Protein AF-A0A1G1NKX6-F1 (afdb_monomer)

Secondary structure (DSSP, 8-state):
-------------------SSHHHHHHHHHHH-S---GGGTBSSTT-SSSSSTTSGGG--HHHHHHHHHHHH--STT-----TTB-HHHHHHHHHHHHHHHHHHHT-GGGHHHHS-TT--SS-SSS-HHHHHHHT--TT-TTSS-HHHHHHHHHHHTHHHHHHHHHHHHHHHHHHHHHHHHHHHHHHHHHHHH--

Mean predicted aligned error: 10.14 Å

Sequence (195 aa):
MRLFVIVISATLIQVTPVFAHPEFQRYSKGVSGRSVNCAMCHRHSDGPEGLKPGQIGSLNQDELNALGLARQALKPGAGVQSPILNEFGNSILNQLGKEKISELQQRPELLAGALSKTNDLDGDGIPDVEEFKDGTHPLNSLDGHPWKLFKNNLGKNWFDILMIILATGSGLYGLQNMLLWLSLKAGKEEGHRVR

Structure (mmCIF, N/CA/C/O backbone):
data_AF-A0A1G1NKX6-F1
#
_entry.id   AF-A0A1G1NKX6-F1
#
loop_
_atom_site.group_PDB
_atom_site.id
_atom_site.type_symbol
_atom_site.label_atom_id
_atom_site.label_alt_id
_atom_site.label_comp_id
_atom_site.label_asym_id
_atom_site.label_entity_id
_atom_site.label_seq_id
_atom_site.pdbx_PDB_ins_code
_atom_site.Cartn_x
_atom_site.Cartn_y
_atom_site.Cartn_z
_atom_site.occupancy
_atom_site.B_iso_or_equiv
_atom_site.auth_seq_id
_atom_site.auth_comp_id
_atom_site.auth_asym_id
_atom_site.auth_atom_id
_atom_site.pdbx_PDB_model_num
ATOM 1 N N . MET A 1 1 ? 3.138 -45.078 61.393 1.00 38.84 1 MET A N 1
ATOM 2 C CA . MET A 1 1 ? 3.923 -44.849 60.161 1.00 38.84 1 MET A CA 1
ATOM 3 C C . MET A 1 1 ? 2.970 -44.263 59.122 1.00 38.84 1 MET A C 1
ATOM 5 O O . MET A 1 1 ? 2.107 -44.981 58.640 1.00 38.84 1 MET A O 1
ATOM 9 N N . ARG A 1 2 ? 2.980 -42.935 58.930 1.00 38.91 2 ARG A N 1
ATOM 10 C CA . ARG A 1 2 ? 2.026 -42.207 58.070 1.00 38.91 2 ARG A CA 1
ATOM 11 C C . ARG A 1 2 ? 2.646 -42.047 56.679 1.00 38.91 2 ARG A C 1
ATOM 13 O O . ARG A 1 2 ? 3.652 -41.358 56.560 1.00 38.91 2 ARG A O 1
ATOM 20 N N . LEU A 1 3 ? 2.070 -42.688 55.663 1.00 41.62 3 LEU A N 1
ATOM 21 C CA . LEU A 1 3 ? 2.458 -42.504 54.263 1.00 41.62 3 LEU A CA 1
ATOM 22 C C . LEU A 1 3 ? 1.635 -41.338 53.691 1.00 41.62 3 LEU A C 1
ATOM 24 O O . LEU A 1 3 ? 0.428 -41.464 53.504 1.00 41.62 3 LEU A O 1
ATOM 28 N N . PHE A 1 4 ? 2.273 -40.190 53.469 1.00 42.59 4 PHE A N 1
ATOM 29 C CA . PHE A 1 4 ? 1.690 -39.062 52.740 1.00 42.59 4 PHE A CA 1
ATOM 30 C C . PHE A 1 4 ? 1.947 -39.278 51.245 1.00 42.59 4 PHE A C 1
ATOM 32 O O . PHE A 1 4 ? 3.089 -39.212 50.797 1.00 42.59 4 PHE A O 1
ATOM 39 N N . VAL A 1 5 ? 0.893 -39.552 50.476 1.00 47.47 5 VAL A N 1
ATOM 40 C CA . VAL A 1 5 ? 0.942 -39.571 49.009 1.00 47.47 5 VAL A CA 1
ATOM 41 C C . VAL A 1 5 ? 0.607 -38.163 48.527 1.00 47.47 5 VAL A C 1
ATOM 43 O O . VAL A 1 5 ? -0.528 -37.709 48.655 1.00 47.47 5 VAL A O 1
ATOM 46 N N . ILE A 1 6 ? 1.611 -37.452 48.018 1.00 47.56 6 ILE A N 1
ATOM 47 C CA . ILE A 1 6 ? 1.447 -36.139 47.389 1.00 47.56 6 ILE A CA 1
ATOM 48 C C . ILE A 1 6 ? 1.056 -36.384 45.929 1.00 47.56 6 ILE A C 1
ATOM 50 O O . ILE A 1 6 ? 1.880 -36.805 45.121 1.00 47.56 6 ILE A O 1
ATOM 54 N N . VAL A 1 7 ? -0.210 -36.138 45.595 1.00 48.94 7 VAL A N 1
ATOM 55 C CA . VAL A 1 7 ? -0.692 -36.110 44.208 1.00 48.94 7 VAL A CA 1
ATOM 56 C C . VAL A 1 7 ? -0.399 -34.720 43.648 1.00 48.94 7 VAL A C 1
ATOM 58 O O . VAL A 1 7 ? -1.078 -33.749 43.976 1.00 48.94 7 VAL A O 1
ATOM 61 N N . ILE A 1 8 ? 0.646 -34.616 42.829 1.00 51.41 8 ILE A N 1
ATOM 62 C CA . ILE A 1 8 ? 0.965 -33.402 42.072 1.00 51.41 8 ILE A CA 1
ATOM 63 C C . ILE A 1 8 ? 0.016 -33.358 40.871 1.00 51.41 8 ILE A C 1
ATOM 65 O O . ILE A 1 8 ? 0.227 -34.039 39.870 1.00 51.41 8 ILE A O 1
ATOM 69 N N . SER A 1 9 ? -1.058 -32.579 40.995 1.00 50.03 9 SER A N 1
ATOM 70 C CA . SER A 1 9 ? -1.949 -32.252 39.881 1.00 50.03 9 SER A CA 1
ATOM 71 C C . SER A 1 9 ? -1.208 -31.334 38.907 1.00 50.03 9 SER A C 1
ATOM 73 O O . SER A 1 9 ? -0.955 -30.169 39.210 1.00 50.03 9 SER A O 1
ATOM 75 N N . ALA A 1 10 ? -0.832 -31.869 37.747 1.00 50.31 10 ALA A N 1
ATOM 76 C CA . ALA A 1 10 ? -0.253 -31.108 36.649 1.00 50.31 10 ALA A CA 1
ATOM 77 C C . ALA A 1 10 ? -1.363 -30.333 35.922 1.00 50.31 10 ALA A C 1
ATOM 79 O O . ALA A 1 10 ? -2.047 -30.861 35.045 1.00 50.31 10 ALA A O 1
ATOM 80 N N . THR A 1 11 ? -1.563 -29.074 36.302 1.00 52.03 11 THR A N 1
ATOM 81 C CA . THR A 1 11 ? -2.460 -28.154 35.601 1.00 52.03 11 THR A CA 1
ATOM 82 C C . THR A 1 11 ? -1.812 -27.760 34.270 1.00 52.03 11 THR A C 1
ATOM 84 O O . THR A 1 11 ? -0.896 -26.939 34.236 1.00 52.03 11 THR A O 1
ATOM 87 N N . LEU A 1 12 ? -2.258 -28.364 33.163 1.00 47.03 12 LEU A N 1
ATOM 88 C CA . LEU A 1 12 ? -1.913 -27.905 31.816 1.00 47.03 12 LEU A CA 1
ATOM 89 C C . LEU A 1 12 ? -2.498 -26.500 31.613 1.00 47.03 12 LEU A C 1
ATOM 91 O O . LEU A 1 12 ? -3.700 -26.337 31.413 1.00 47.03 12 LEU A O 1
ATOM 95 N N . ILE A 1 13 ? -1.641 -25.482 31.651 1.00 47.62 13 ILE A N 1
ATOM 96 C CA . ILE A 1 13 ? -1.986 -24.132 31.208 1.00 47.62 13 ILE A CA 1
ATOM 97 C C . ILE A 1 13 ? -2.022 -24.177 29.679 1.00 47.62 13 ILE A C 1
ATOM 99 O O . ILE A 1 13 ? -0.983 -24.214 29.022 1.00 47.62 13 ILE A O 1
ATOM 103 N N . GLN A 1 14 ? -3.223 -24.221 29.102 1.00 43.28 14 GLN A N 1
ATOM 104 C CA . GLN A 1 14 ? -3.395 -24.000 27.671 1.00 43.28 14 GLN A CA 1
ATOM 105 C C . GLN A 1 14 ? -3.089 -22.532 27.371 1.00 43.28 14 GLN A C 1
ATOM 107 O O . GLN A 1 14 ? -3.877 -21.641 27.679 1.00 43.28 14 GLN A O 1
ATOM 112 N N . VAL A 1 15 ? -1.921 -22.278 26.784 1.00 46.16 15 VAL A N 1
ATOM 113 C CA . VAL A 1 15 ? -1.553 -20.961 26.265 1.00 46.16 15 VAL A CA 1
ATOM 114 C C . VAL A 1 15 ? -2.270 -20.787 24.928 1.00 46.16 15 VAL A C 1
ATOM 116 O O . VAL A 1 15 ? -1.824 -21.296 23.902 1.00 46.16 15 VAL A O 1
ATOM 119 N N . THR A 1 16 ? -3.419 -20.116 24.925 1.00 47.38 16 THR A N 1
ATOM 120 C CA . THR A 1 16 ? -4.045 -19.679 23.673 1.00 47.38 16 THR A CA 1
ATOM 121 C C . THR A 1 16 ? -3.204 -18.550 23.078 1.00 47.38 16 THR A C 1
ATOM 123 O O . THR A 1 16 ? -2.942 -17.576 23.791 1.00 47.38 16 THR A O 1
ATOM 126 N N . PRO A 1 17 ? -2.776 -18.628 21.806 1.00 49.22 17 PRO A N 1
ATOM 127 C CA . PRO A 1 17 ? -2.060 -17.527 21.185 1.00 49.22 17 PRO A CA 1
ATOM 128 C C . PRO A 1 17 ? -2.990 -16.313 21.091 1.00 49.22 17 PRO A C 1
ATOM 130 O O . PRO A 1 17 ? -4.069 -16.376 20.499 1.00 49.22 17 PRO A O 1
ATOM 133 N N . VAL A 1 18 ? -2.564 -15.216 21.711 1.00 42.38 18 VAL A N 1
ATOM 134 C CA . VAL A 1 18 ? -3.227 -13.913 21.666 1.00 42.38 18 VAL A CA 1
ATOM 135 C C . VAL A 1 18 ? -2.995 -13.335 20.271 1.00 42.38 18 VAL A C 1
ATOM 137 O O . VAL A 1 18 ? -1.962 -12.731 20.006 1.00 42.38 18 VAL A O 1
ATOM 140 N N . PHE A 1 19 ? -3.925 -13.570 19.346 1.00 52.25 19 PHE A N 1
ATOM 141 C CA . PHE A 1 19 ? -3.954 -12.855 18.072 1.00 52.25 19 PHE A CA 1
ATOM 142 C C . PHE A 1 19 ? -4.917 -11.674 18.184 1.00 52.25 19 PHE A C 1
ATOM 144 O O . PHE A 1 19 ? -6.098 -11.848 18.490 1.00 52.25 19 PHE A O 1
ATOM 151 N N . ALA A 1 20 ? -4.399 -10.474 17.932 1.00 51.00 20 ALA A N 1
ATOM 152 C CA . ALA A 1 20 ? -5.180 -9.258 17.758 1.00 51.00 20 ALA A CA 1
ATOM 153 C C . ALA A 1 20 ? -6.172 -9.435 16.592 1.00 51.00 20 ALA A C 1
ATOM 155 O O . ALA A 1 20 ? -5.768 -9.854 15.513 1.00 51.00 20 ALA A O 1
ATOM 156 N N . HIS A 1 21 ? -7.460 -9.167 16.837 1.00 57.53 21 HIS A N 1
ATOM 157 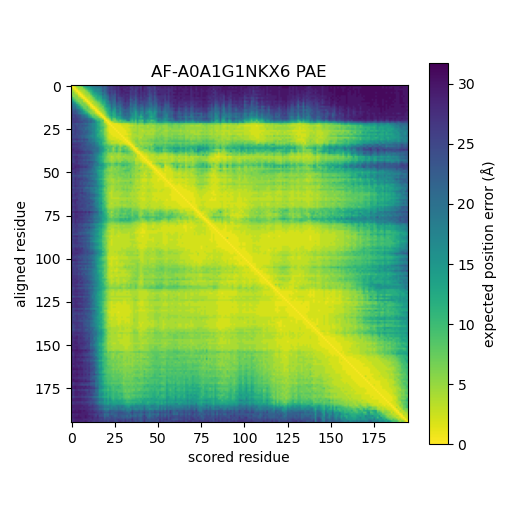C CA . HIS A 1 21 ? -8.584 -9.214 15.878 1.00 57.53 21 HIS A CA 1
ATOM 158 C C . HIS A 1 21 ? -8.416 -10.183 14.691 1.00 57.53 21 HIS A C 1
ATOM 160 O O . HIS A 1 21 ? -8.227 -9.767 13.543 1.00 57.53 21 HIS A O 1
ATOM 166 N N . PRO A 1 22 ? -8.482 -11.497 14.951 1.00 66.56 22 PRO A N 1
ATOM 167 C CA . PRO A 1 22 ? -8.073 -12.483 13.974 1.00 66.56 22 PRO A CA 1
ATOM 168 C C . PRO A 1 22 ? -9.125 -12.727 12.888 1.00 66.56 22 PRO A C 1
ATOM 170 O O . PRO A 1 22 ? -8.873 -13.542 12.015 1.00 66.56 22 PRO A O 1
ATOM 173 N N . GLU A 1 23 ? -10.319 -12.128 12.923 1.00 80.69 23 GLU A N 1
ATOM 174 C CA . GLU A 1 23 ? -11.415 -12.453 11.989 1.00 80.69 23 GLU A CA 1
ATOM 175 C C . GLU A 1 23 ? -11.063 -12.108 10.537 1.00 80.69 23 GLU A C 1
ATOM 177 O O . GLU A 1 23 ? -11.076 -12.985 9.671 1.00 80.69 23 GLU A O 1
ATOM 182 N N . PHE A 1 24 ? -10.694 -10.851 10.273 1.00 82.69 24 PHE A N 1
ATOM 183 C CA . PHE A 1 24 ? -10.366 -10.385 8.922 1.00 82.69 24 PHE A CA 1
ATOM 184 C C . PHE A 1 24 ? -9.084 -11.029 8.395 1.00 82.69 24 PHE A C 1
ATOM 186 O O . PHE A 1 24 ? -9.023 -11.430 7.235 1.00 82.69 24 PHE A O 1
ATOM 193 N N . GLN A 1 25 ? -8.086 -11.201 9.265 1.00 79.94 25 GLN A N 1
ATOM 194 C CA . GLN A 1 25 ? -6.839 -11.875 8.918 1.00 79.94 25 GLN A CA 1
ATOM 195 C C . GLN A 1 25 ? -7.064 -13.367 8.630 1.00 79.94 25 GLN A C 1
ATOM 197 O O . GLN A 1 25 ? -6.541 -13.889 7.649 1.00 79.94 25 GLN A O 1
ATOM 202 N N . ARG A 1 26 ? -7.873 -14.069 9.438 1.00 80.94 26 ARG A N 1
ATOM 203 C CA . ARG A 1 26 ? -8.247 -15.471 9.177 1.00 80.94 26 ARG A CA 1
ATOM 204 C C . ARG A 1 26 ? -8.996 -15.600 7.860 1.00 80.94 26 ARG A C 1
ATOM 206 O O . ARG A 1 26 ? -8.702 -16.520 7.103 1.00 80.94 26 ARG A O 1
ATOM 213 N N . TYR A 1 27 ? -9.927 -14.688 7.585 1.00 86.81 27 TYR A N 1
ATOM 214 C CA . TYR A 1 27 ? -10.667 -14.677 6.329 1.00 86.81 27 TYR A CA 1
ATOM 215 C C . TYR A 1 27 ? -9.742 -14.460 5.128 1.00 86.81 27 TYR A C 1
ATOM 217 O O . TYR A 1 27 ? -9.710 -15.300 4.233 1.00 86.81 27 TYR A O 1
ATOM 225 N N . SER A 1 28 ? -8.942 -13.391 5.136 1.00 85.62 28 SER A N 1
ATOM 226 C CA . SER A 1 28 ? -8.014 -13.087 4.043 1.00 85.62 28 SER A CA 1
ATOM 227 C C . SER A 1 28 ? -7.014 -14.229 3.820 1.00 85.62 28 SER A C 1
ATOM 229 O O . SER A 1 28 ? -6.829 -14.666 2.685 1.00 85.62 28 SER A O 1
ATOM 231 N N . LYS A 1 29 ? -6.465 -14.825 4.890 1.00 86.19 29 LYS A N 1
ATOM 232 C CA . LYS A 1 29 ? -5.617 -16.027 4.799 1.00 86.19 29 LYS A CA 1
ATOM 233 C C . LYS A 1 29 ? -6.358 -17.223 4.199 1.00 86.19 29 LYS A C 1
ATOM 235 O O . LYS A 1 29 ? -5.777 -17.968 3.418 1.00 86.19 29 LYS A O 1
ATOM 240 N N . GLY A 1 30 ? -7.618 -17.427 4.581 1.00 86.81 30 GLY A N 1
ATOM 241 C CA . GLY A 1 30 ? -8.448 -18.524 4.084 1.00 86.81 30 GLY A CA 1
ATOM 242 C C . GLY A 1 30 ? -8.784 -18.400 2.597 1.00 86.81 30 GLY A C 1
ATOM 243 O O . GLY A 1 30 ? -8.836 -19.414 1.909 1.00 86.81 30 GLY A O 1
ATOM 244 N N . VAL A 1 31 ? -8.971 -17.174 2.100 1.00 88.38 31 VAL A N 1
ATOM 245 C CA . VAL A 1 31 ? -9.272 -16.906 0.685 1.00 88.38 31 VAL A CA 1
ATOM 246 C C . VAL A 1 31 ? -8.010 -16.902 -0.177 1.00 88.38 31 VAL A C 1
ATOM 248 O O . VAL A 1 31 ? -7.992 -17.532 -1.230 1.00 88.38 31 VAL A O 1
ATOM 251 N N . SER A 1 32 ? -6.953 -16.221 0.264 1.00 87.81 32 SER A N 1
ATOM 252 C CA . SER A 1 32 ? -5.718 -16.069 -0.517 1.00 87.81 32 SER A CA 1
ATOM 253 C C . SER A 1 32 ? -4.782 -17.276 -0.436 1.00 87.81 32 SER A C 1
ATOM 255 O O . SER A 1 32 ? -3.935 -17.467 -1.305 1.00 87.81 32 SER A O 1
ATOM 257 N N . GLY A 1 33 ? -4.856 -18.054 0.648 1.00 85.31 33 GLY A N 1
ATOM 258 C CA . GLY A 1 33 ? -3.843 -19.053 0.994 1.00 85.31 33 GLY A CA 1
ATOM 259 C C . GLY A 1 33 ? -2.494 -18.456 1.428 1.00 85.31 33 GLY A C 1
ATOM 260 O O . GLY A 1 33 ? -1.590 -19.209 1.795 1.00 85.31 33 GLY A O 1
ATOM 261 N N . ARG A 1 34 ? -2.338 -17.124 1.428 1.00 83.69 34 ARG A N 1
ATOM 262 C CA . ARG A 1 34 ? -1.118 -16.422 1.851 1.00 83.69 34 ARG A CA 1
ATOM 263 C C . ARG A 1 34 ? -1.208 -16.079 3.333 1.00 83.69 34 ARG A C 1
ATOM 265 O O . ARG A 1 34 ? -2.276 -15.797 3.876 1.00 83.69 34 ARG A O 1
ATOM 272 N N . SER A 1 35 ? -0.076 -16.107 4.030 1.00 74.75 35 SER A N 1
ATOM 273 C CA . SER A 1 35 ? -0.023 -15.601 5.399 1.00 74.75 35 SER A CA 1
ATOM 274 C C . SER A 1 35 ? -0.137 -14.081 5.373 1.00 74.75 35 SER A C 1
ATOM 276 O O . SER A 1 35 ? 0.850 -13.392 5.130 1.00 74.75 35 SER A O 1
ATOM 278 N N . VAL A 1 36 ? -1.329 -13.562 5.642 1.00 68.81 36 VAL A N 1
ATOM 279 C CA . VAL A 1 36 ? -1.518 -12.125 5.840 1.00 68.81 36 VAL A CA 1
ATOM 280 C C . VAL A 1 36 ? -0.768 -11.676 7.083 1.00 68.81 36 VAL A C 1
ATOM 282 O O . VAL A 1 36 ? -0.931 -12.264 8.156 1.00 68.81 36 VAL A O 1
ATOM 285 N N . ASN A 1 37 ? 0.064 -10.647 6.939 1.00 67.69 37 ASN A N 1
ATOM 286 C CA . ASN A 1 37 ? 0.773 -10.040 8.055 1.00 67.69 37 ASN A CA 1
ATOM 287 C C . ASN A 1 37 ? -0.236 -9.326 8.969 1.00 67.69 37 ASN A C 1
ATOM 289 O O . ASN A 1 37 ? -1.128 -8.621 8.498 1.00 67.69 37 ASN A O 1
ATOM 293 N N . CYS A 1 38 ? -0.071 -9.460 10.283 1.00 68.06 38 CYS A N 1
ATOM 294 C CA . CYS A 1 38 ? -0.828 -8.692 11.274 1.00 68.06 38 CYS A CA 1
ATOM 295 C C . CYS A 1 38 ? -0.673 -7.164 11.087 1.00 68.06 38 CYS A C 1
ATOM 297 O O . CYS A 1 38 ? -1.485 -6.388 11.590 1.00 68.06 38 CYS A O 1
ATOM 299 N N . ALA A 1 39 ? 0.353 -6.735 10.341 1.00 67.25 39 ALA A N 1
ATOM 300 C CA . ALA A 1 39 ? 0.590 -5.353 9.946 1.00 67.25 39 ALA A CA 1
ATOM 301 C C . ALA A 1 39 ? -0.428 -4.791 8.940 1.00 67.25 39 ALA A C 1
ATOM 303 O O . ALA A 1 39 ? -0.397 -3.594 8.699 1.00 67.25 39 ALA A O 1
ATOM 304 N N . MET A 1 40 ? -1.336 -5.595 8.367 1.00 77.06 40 MET A N 1
ATOM 305 C CA . MET A 1 40 ? -2.337 -5.069 7.429 1.00 77.06 40 MET A CA 1
ATOM 306 C C . MET A 1 40 ? -3.174 -3.956 8.054 1.00 77.06 40 MET A C 1
ATOM 308 O O . MET A 1 40 ? -3.377 -2.937 7.415 1.00 77.06 40 MET A O 1
ATOM 312 N N . CYS A 1 41 ? -3.617 -4.113 9.302 1.00 80.81 41 CYS A N 1
ATOM 313 C CA . CYS A 1 41 ? -4.474 -3.125 9.968 1.00 80.81 41 CYS A CA 1
ATOM 314 C C . CYS A 1 41 ? -3.745 -2.337 11.064 1.00 80.81 41 CYS A C 1
ATOM 316 O O . CYS A 1 41 ? -4.215 -1.283 11.493 1.00 80.81 41 CYS A O 1
ATOM 318 N N . HIS A 1 42 ? -2.612 -2.848 11.542 1.00 84.75 42 HIS A N 1
ATOM 319 C CA . HIS A 1 42 ? -1.871 -2.286 12.664 1.00 84.75 42 HIS A CA 1
ATOM 320 C C . HIS A 1 42 ? -0.518 -1.755 12.221 1.00 84.75 42 HIS A C 1
ATOM 322 O O . HIS A 1 42 ? 0.112 -2.287 11.314 1.00 84.75 42 HIS A O 1
ATOM 328 N N . ARG A 1 43 ? -0.031 -0.726 12.917 1.00 86.38 43 ARG A N 1
ATOM 329 C CA . ARG A 1 43 ? 1.313 -0.188 12.672 1.00 86.38 43 ARG A CA 1
ATOM 330 C C . ARG A 1 43 ? 2.420 -1.188 13.037 1.00 86.38 43 ARG A C 1
ATOM 332 O O . ARG A 1 43 ? 3.522 -1.091 12.509 1.00 86.38 43 ARG A O 1
ATOM 339 N N . HIS A 1 44 ? 2.124 -2.148 13.914 1.00 84.44 44 HIS A N 1
ATOM 340 C CA . HIS A 1 44 ? 3.059 -3.175 14.360 1.00 84.44 44 HIS A CA 1
ATOM 341 C C . HIS A 1 44 ? 2.445 -4.583 14.247 1.00 84.44 44 HIS A C 1
ATOM 343 O O . HIS A 1 44 ? 1.262 -4.776 14.529 1.00 84.44 44 HIS A O 1
ATOM 349 N N . SER A 1 45 ? 3.255 -5.581 13.873 1.00 77.12 45 SER A N 1
ATOM 350 C CA . SER A 1 45 ? 2.813 -6.973 13.658 1.00 77.12 45 SER A CA 1
ATOM 351 C C . SER A 1 45 ? 2.296 -7.663 14.923 1.00 77.12 45 SER A C 1
ATOM 353 O O . SER A 1 45 ? 1.431 -8.526 14.864 1.00 77.12 45 SER A O 1
ATOM 355 N N . ASP A 1 46 ? 2.818 -7.286 16.082 1.00 72.56 46 ASP A N 1
ATOM 356 C CA . ASP A 1 46 ? 2.443 -7.899 17.364 1.00 72.56 46 ASP A CA 1
ATOM 357 C C . ASP A 1 46 ? 1.044 -7.448 17.855 1.00 72.56 46 ASP A C 1
ATOM 359 O O . ASP A 1 46 ? 0.550 -7.941 18.864 1.00 72.56 46 ASP A O 1
ATOM 363 N N . GLY A 1 47 ? 0.376 -6.535 17.136 1.00 73.81 47 GLY A N 1
ATOM 364 C CA . GLY A 1 47 ? -0.945 -6.022 17.493 1.00 73.81 47 GLY A CA 1
ATOM 365 C C . GLY A 1 47 ? -0.900 -4.815 18.441 1.00 73.81 47 GLY A C 1
ATOM 366 O O . GLY A 1 47 ? 0.165 -4.226 18.655 1.00 73.81 47 GLY A O 1
ATOM 367 N N . PRO A 1 48 ? -2.060 -4.397 18.983 1.00 81.12 48 PRO A N 1
ATOM 368 C CA . PRO A 1 48 ? -2.200 -3.137 19.703 1.00 81.12 48 PRO A CA 1
ATOM 369 C C . PRO A 1 48 ? -1.634 -3.170 21.128 1.00 81.12 48 PRO A C 1
ATOM 371 O O . PRO A 1 48 ? -1.500 -2.112 21.727 1.00 81.12 48 PRO A O 1
ATOM 374 N N . GLU A 1 49 ? -1.297 -4.329 21.691 1.00 85.31 49 GLU A N 1
ATOM 375 C CA . GLU A 1 49 ? -0.702 -4.430 23.029 1.00 85.31 49 GLU A CA 1
ATOM 376 C C . GLU A 1 49 ? 0.826 -4.538 22.954 1.00 85.31 49 GLU A C 1
ATOM 378 O O . GLU A 1 49 ? 1.364 -5.223 22.089 1.00 85.31 49 GLU A O 1
ATOM 383 N N . GLY A 1 50 ? 1.529 -3.870 23.872 1.00 87.00 50 GLY A N 1
ATOM 384 C CA . GLY A 1 50 ? 2.990 -3.914 23.981 1.00 87.00 50 GLY A CA 1
ATOM 385 C C . GLY A 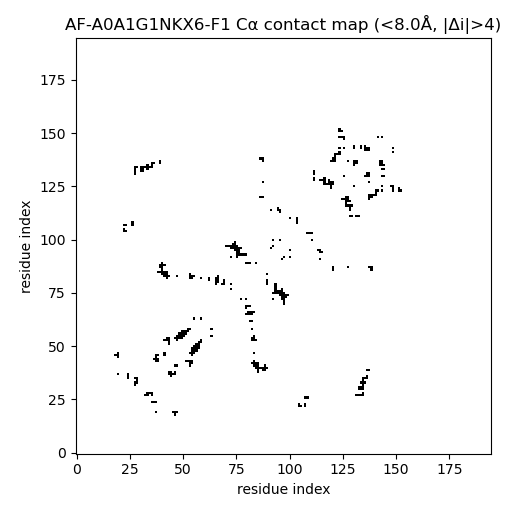1 50 ? 3.641 -2.535 24.095 1.00 87.00 50 GLY A C 1
ATOM 386 O O . GLY A 1 50 ? 2.953 -1.523 24.215 1.00 87.00 50 GLY A O 1
ATOM 387 N N . LEU A 1 51 ? 4.977 -2.514 24.113 1.00 89.06 51 LEU A N 1
ATOM 388 C CA . LEU A 1 51 ? 5.804 -1.322 24.367 1.00 89.06 51 LEU A CA 1
ATOM 389 C C . LEU A 1 51 ? 6.507 -0.779 23.113 1.00 89.06 51 LEU A C 1
ATOM 391 O O . LEU A 1 51 ? 7.246 0.200 23.204 1.00 89.06 51 LEU A O 1
ATOM 395 N N . LYS A 1 52 ? 6.327 -1.410 21.948 1.00 87.50 52 LYS A N 1
ATOM 396 C CA . LYS A 1 52 ? 6.930 -0.932 20.697 1.00 87.50 52 LYS A CA 1
ATOM 397 C C . LYS A 1 52 ? 6.108 0.227 20.118 1.00 87.50 52 LYS A C 1
ATOM 399 O O . LYS A 1 52 ? 4.901 0.255 20.343 1.00 87.50 52 LYS A O 1
ATOM 404 N N . PRO A 1 53 ? 6.715 1.146 19.342 1.00 85.56 53 PR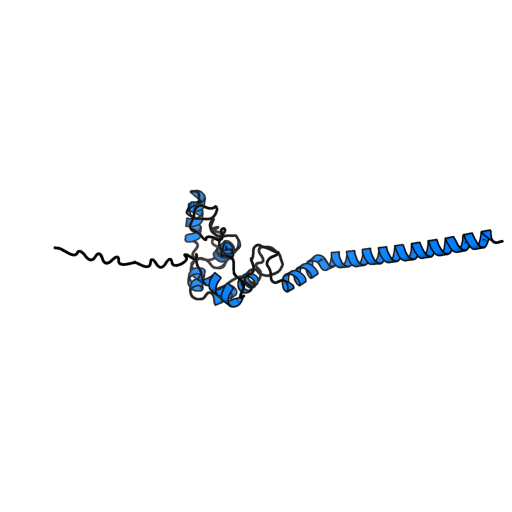O A N 1
ATOM 405 C CA . PRO A 1 53 ? 6.003 2.268 18.728 1.00 85.56 53 PRO A CA 1
ATOM 406 C C . PRO A 1 53 ? 4.729 1.840 17.989 1.00 85.56 53 PRO A C 1
ATOM 408 O O . PRO A 1 53 ? 4.748 0.893 17.201 1.00 85.56 53 PRO A O 1
ATOM 411 N N . GLY A 1 54 ? 3.624 2.550 18.226 1.00 83.00 54 GLY A N 1
ATOM 412 C CA . GLY A 1 54 ? 2.314 2.205 17.661 1.00 83.00 54 GLY A CA 1
ATOM 413 C C . GLY A 1 54 ? 1.574 1.094 18.415 1.00 83.00 54 GLY A C 1
ATOM 414 O O . GLY A 1 54 ? 0.546 0.622 17.937 1.00 83.00 54 GLY A O 1
ATOM 415 N N . GLN A 1 55 ? 2.058 0.683 19.588 1.00 90.75 55 GLN A N 1
ATOM 416 C CA . GLN A 1 55 ? 1.333 -0.173 20.526 1.00 90.75 55 GLN A CA 1
ATOM 417 C C . GLN A 1 55 ? 0.876 0.648 21.731 1.00 90.75 55 GLN A C 1
ATOM 419 O O . GLN A 1 55 ? 1.523 1.619 22.106 1.00 90.75 55 GLN A O 1
ATOM 424 N N . ILE A 1 56 ? -0.228 0.252 22.366 1.00 90.50 56 ILE A N 1
ATOM 425 C CA . ILE A 1 56 ? -0.893 0.999 23.446 1.00 90.50 56 ILE A CA 1
ATOM 426 C C . ILE A 1 56 ? 0.075 1.369 24.577 1.00 90.50 56 ILE A C 1
ATOM 428 O O . ILE A 1 56 ? 0.002 2.480 25.092 1.00 90.50 56 ILE A O 1
ATOM 432 N N . GLY A 1 57 ? 0.984 0.469 24.957 1.00 91.00 57 GLY A N 1
ATOM 433 C CA . GLY A 1 57 ? 1.934 0.705 26.046 1.00 91.00 57 GLY A CA 1
ATOM 434 C C . GLY A 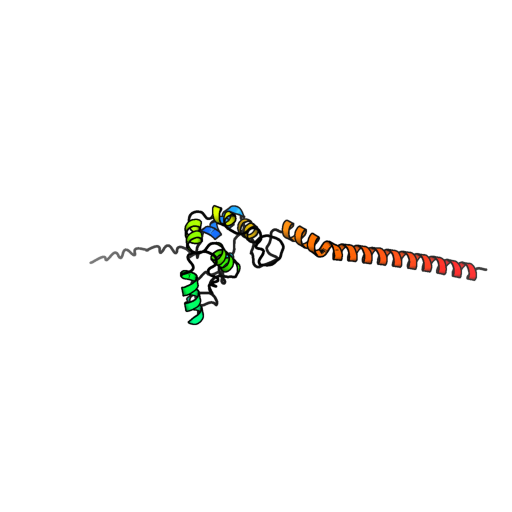1 57 ? 3.094 1.635 25.687 1.00 91.00 57 GLY A C 1
ATOM 435 O O . GLY A 1 57 ? 3.814 2.052 26.589 1.00 91.00 57 GLY A O 1
ATOM 436 N N . SER A 1 58 ? 3.283 1.973 24.408 1.00 92.44 58 SER A N 1
ATOM 437 C CA . SER A 1 58 ? 4.296 2.934 23.959 1.00 92.44 58 SER A CA 1
ATOM 438 C C . SER A 1 58 ? 3.735 4.337 23.714 1.00 92.44 58 SER A C 1
ATOM 440 O O . SER A 1 58 ? 4.499 5.216 23.320 1.00 92.44 58 SER A O 1
ATOM 442 N N . LEU A 1 59 ? 2.415 4.529 23.819 1.00 93.69 59 LEU A N 1
ATOM 443 C CA . LEU A 1 59 ? 1.765 5.776 23.419 1.00 93.69 59 LEU A CA 1
ATOM 444 C C . LEU A 1 59 ? 1.993 6.877 24.455 1.00 93.69 59 LEU A C 1
ATOM 446 O O . LEU A 1 59 ? 1.845 6.657 25.659 1.00 93.69 59 LEU A O 1
ATOM 450 N N . ASN A 1 60 ? 2.293 8.082 23.979 1.00 95.00 60 ASN A N 1
ATOM 451 C CA . ASN A 1 60 ? 2.306 9.278 24.817 1.00 95.00 60 ASN A CA 1
ATOM 452 C C . ASN A 1 60 ? 0.875 9.796 25.090 1.00 95.00 60 ASN A C 1
ATOM 454 O O . ASN A 1 60 ? -0.113 9.262 24.583 1.00 95.00 60 ASN A O 1
ATOM 458 N N . GLN A 1 61 ? 0.742 10.850 25.902 1.00 95.81 61 GLN A N 1
ATOM 459 C CA . GLN A 1 61 ? -0.572 11.370 26.298 1.00 95.81 61 GLN A CA 1
ATOM 460 C C . GLN A 1 61 ? -1.406 11.885 25.112 1.00 95.81 61 GLN A C 1
ATOM 462 O O . GLN A 1 61 ? -2.618 11.666 25.079 1.00 95.81 61 GLN A O 1
ATOM 467 N N . ASP A 1 62 ? -0.777 12.527 24.128 1.00 94.94 62 ASP A N 1
ATOM 468 C CA . ASP A 1 62 ? -1.468 13.047 22.945 1.00 94.94 62 ASP A CA 1
ATOM 469 C C . ASP A 1 62 ? -1.947 11.909 22.040 1.00 94.94 62 ASP A C 1
ATOM 471 O O . ASP A 1 62 ? -3.076 11.924 21.546 1.00 94.94 62 ASP A O 1
ATOM 475 N N . GLU A 1 63 ? -1.134 10.866 21.889 1.00 94.00 63 GLU A N 1
ATOM 476 C CA . GLU A 1 63 ? -1.501 9.649 21.170 1.00 94.00 63 GLU A CA 1
ATOM 477 C C . GLU A 1 63 ? -2.628 8.887 21.877 1.00 94.00 63 GLU A C 1
ATOM 479 O O . GLU A 1 63 ? -3.546 8.394 21.221 1.00 94.00 63 GLU A O 1
ATOM 484 N N . LEU A 1 64 ? -2.624 8.822 23.211 1.00 94.12 64 LEU A N 1
ATOM 485 C CA . LEU A 1 64 ? -3.731 8.241 23.975 1.00 94.12 64 LEU A CA 1
ATOM 486 C C . LEU A 1 64 ? -5.029 9.037 23.792 1.00 94.12 64 LEU A C 1
ATOM 488 O O . LEU A 1 64 ? -6.096 8.435 23.643 1.00 94.12 64 LEU A O 1
ATOM 492 N N . ASN A 1 65 ? -4.947 10.369 23.741 1.00 94.69 65 ASN A N 1
ATOM 493 C CA . ASN A 1 65 ? -6.092 11.228 23.445 1.00 94.69 65 ASN A CA 1
ATOM 494 C C . ASN A 1 65 ? -6.608 10.982 22.015 1.00 94.69 65 ASN A C 1
ATOM 496 O O . ASN A 1 65 ? -7.808 10.770 21.824 1.00 94.69 65 ASN A O 1
ATOM 500 N N . ALA A 1 66 ? -5.713 10.924 21.022 1.00 92.94 66 ALA A N 1
ATOM 501 C CA . ALA A 1 66 ? -6.051 10.608 19.632 1.00 92.94 66 ALA A CA 1
ATOM 502 C C . ALA A 1 66 ? -6.681 9.212 19.495 1.00 92.94 66 ALA A C 1
ATOM 504 O O . ALA A 1 66 ? -7.692 9.042 18.814 1.00 92.94 66 ALA A O 1
ATOM 505 N N . LEU A 1 67 ? -6.153 8.219 20.214 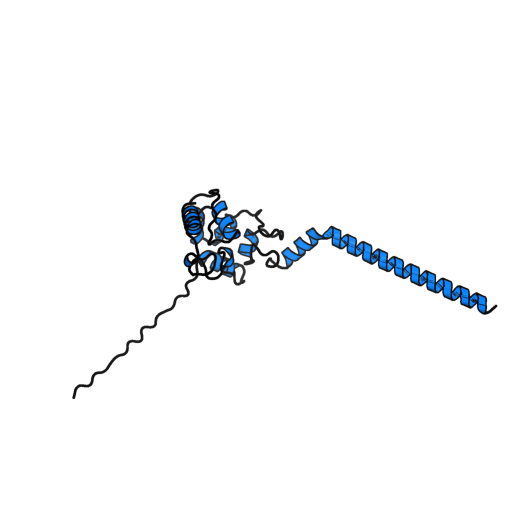1.00 93.12 67 LEU A N 1
ATOM 506 C CA . LEU A 1 67 ? -6.737 6.884 20.305 1.00 93.12 67 LEU A CA 1
ATOM 507 C C . LEU A 1 67 ? -8.135 6.919 20.941 1.00 93.12 67 LEU A C 1
ATOM 509 O O . LEU A 1 67 ? -9.034 6.203 20.497 1.00 93.12 67 LEU A O 1
ATOM 513 N N . GLY A 1 68 ? -8.335 7.748 21.967 1.00 92.50 68 GLY A N 1
ATOM 514 C CA . GLY A 1 68 ? -9.640 7.999 22.576 1.00 92.50 68 GLY A CA 1
ATOM 515 C C . GLY A 1 68 ? -10.655 8.538 21.566 1.00 92.50 68 GLY A C 1
ATOM 516 O O . GLY A 1 68 ? -11.748 7.982 21.454 1.00 92.50 68 GLY A O 1
ATOM 517 N N . LEU A 1 69 ? -10.266 9.545 20.779 1.00 91.25 69 LEU A N 1
ATOM 518 C CA . LEU A 1 69 ? -11.086 10.102 19.697 1.00 91.25 69 LEU A CA 1
ATOM 519 C C . LEU A 1 69 ? -11.386 9.051 18.621 1.00 91.25 69 LEU A C 1
ATOM 521 O O . LEU A 1 69 ? -12.541 8.863 18.240 1.00 91.25 69 LEU A O 1
ATOM 525 N N . ALA A 1 70 ? -10.376 8.293 18.190 1.00 90.81 70 ALA A N 1
ATOM 526 C CA . ALA A 1 70 ? -10.547 7.230 17.206 1.00 90.81 70 ALA A CA 1
ATOM 527 C C . ALA A 1 70 ? -11.518 6.135 17.683 1.00 90.81 70 ALA A C 1
ATOM 529 O O . ALA A 1 70 ? -12.342 5.641 16.916 1.00 90.81 70 ALA A O 1
ATOM 530 N N . ARG A 1 71 ? -11.493 5.790 18.977 1.00 90.25 71 ARG A N 1
ATOM 531 C CA . ARG A 1 71 ? -12.428 4.822 19.580 1.00 90.25 71 ARG A CA 1
ATOM 532 C C . ARG A 1 71 ? -13.875 5.313 19.629 1.00 90.25 71 ARG A C 1
ATOM 534 O O . ARG A 1 71 ? -14.764 4.462 19.753 1.00 90.25 71 ARG A O 1
ATOM 541 N N . GLN A 1 72 ? -14.092 6.627 19.560 1.00 90.81 72 GLN A N 1
ATOM 542 C CA . GLN A 1 72 ? -15.402 7.285 19.552 1.00 90.81 72 GLN A CA 1
ATOM 543 C C . GLN A 1 72 ? -15.931 7.553 18.133 1.00 90.81 72 GLN A C 1
ATOM 545 O O . GLN A 1 72 ? -17.101 7.902 17.986 1.00 90.81 72 GLN A O 1
ATOM 550 N N . ALA A 1 73 ? -15.123 7.355 17.086 1.00 89.69 73 ALA A N 1
ATOM 551 C CA . ALA A 1 73 ? -15.536 7.502 15.691 1.00 89.69 73 ALA A CA 1
ATOM 552 C C . ALA A 1 73 ? -16.446 6.348 15.235 1.00 89.69 73 ALA A C 1
ATOM 554 O O . ALA A 1 73 ? -16.049 5.427 14.518 1.00 89.69 73 ALA A O 1
ATOM 555 N N . LEU A 1 74 ? -17.691 6.387 15.704 1.00 88.88 74 LEU A N 1
ATOM 556 C CA . LEU A 1 74 ? -18.712 5.382 15.422 1.00 88.88 74 LEU A CA 1
ATOM 557 C C . LEU A 1 74 ? -19.125 5.377 13.946 1.00 88.88 74 LEU A C 1
ATOM 559 O O . LEU A 1 74 ? -19.243 4.308 13.348 1.00 88.88 74 LEU A O 1
ATOM 563 N N . LYS A 1 75 ? -19.277 6.571 13.363 1.00 90.69 75 LYS A N 1
ATOM 564 C CA . LYS A 1 75 ? -19.724 6.805 11.984 1.00 90.69 75 LYS A CA 1
ATOM 565 C C . LYS A 1 75 ? -18.547 7.081 11.036 1.00 90.69 75 LYS A C 1
ATOM 567 O O . LYS A 1 75 ? -17.505 7.553 11.498 1.00 90.69 75 LYS A O 1
ATOM 572 N N . PRO A 1 76 ? -18.709 6.824 9.726 1.00 89.81 76 PRO A N 1
ATOM 573 C CA . PRO A 1 76 ? -17.699 7.159 8.727 1.00 89.81 76 PRO A CA 1
ATOM 574 C C . PRO A 1 76 ? -17.490 8.676 8.607 1.00 89.81 76 PRO A C 1
ATOM 576 O O . PRO A 1 76 ? -18.358 9.469 8.975 1.00 89.81 76 PRO A O 1
ATOM 579 N N . GLY A 1 77 ? -16.335 9.076 8.074 1.00 86.56 77 GLY A N 1
ATOM 580 C CA . GLY A 1 77 ? -15.994 10.478 7.811 1.00 86.56 77 GLY A CA 1
ATOM 581 C C . GLY A 1 77 ? -15.591 11.292 9.043 1.00 86.56 77 GLY A C 1
ATOM 582 O O . GLY A 1 77 ? -15.531 12.514 8.964 1.00 86.56 77 GLY A O 1
ATOM 583 N N . ALA A 1 78 ? -15.300 10.645 10.176 1.00 82.81 78 ALA A N 1
ATOM 584 C CA . ALA A 1 78 ? -14.893 11.334 11.402 1.00 82.81 78 ALA A CA 1
ATOM 585 C C . ALA A 1 78 ? -13.521 12.036 11.299 1.00 82.81 78 ALA A C 1
ATOM 587 O O . ALA A 1 78 ? -13.202 12.859 12.152 1.00 82.81 78 ALA A O 1
ATOM 588 N N . GLY A 1 79 ? -12.709 11.715 10.281 1.00 86.44 79 GLY A N 1
ATOM 589 C CA . GLY A 1 79 ? -11.407 12.353 10.046 1.00 86.44 79 GLY A CA 1
ATOM 590 C C . GLY A 1 79 ? -10.392 12.086 11.159 1.00 86.44 79 GLY A C 1
ATOM 591 O O . GLY A 1 79 ? -9.473 12.872 11.371 1.00 86.44 79 GLY A O 1
ATOM 592 N N . VAL A 1 80 ? -10.580 10.995 11.900 1.00 89.19 80 VAL A N 1
ATOM 593 C CA . VAL A 1 80 ? -9.733 10.624 13.032 1.00 89.19 80 VAL A CA 1
ATOM 594 C C . VAL A 1 80 ? -8.585 9.744 12.563 1.00 89.19 80 VAL A C 1
ATOM 596 O O . VAL A 1 80 ? -8.717 8.962 11.618 1.00 89.19 80 VAL A O 1
ATOM 599 N N . GLN A 1 81 ? -7.463 9.833 13.270 1.00 92.19 81 GLN A N 1
ATOM 600 C CA . GLN A 1 81 ? -6.347 8.917 13.094 1.00 92.19 81 GLN A CA 1
ATOM 601 C C . GLN A 1 81 ? -6.042 8.215 14.406 1.00 92.19 81 GLN A C 1
ATOM 603 O O . GLN A 1 81 ? -5.863 8.834 15.454 1.00 92.19 81 GLN A O 1
ATOM 608 N N . SER A 1 82 ? -5.989 6.896 14.329 1.00 91.88 82 SER A N 1
ATOM 609 C CA . SER A 1 82 ? -5.587 6.032 15.417 1.00 91.88 82 SER A CA 1
ATOM 610 C C . SER A 1 82 ? -4.078 5.789 15.333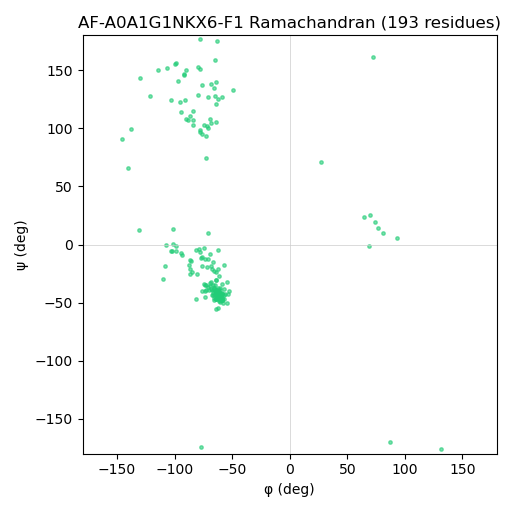 1.00 91.88 82 SER A C 1
ATOM 612 O O . SER A 1 82 ? -3.610 5.292 14.304 1.00 91.88 82 SER A O 1
ATOM 614 N N . PRO A 1 83 ? -3.303 6.073 16.395 1.00 92.56 83 PRO A N 1
ATOM 615 C CA . PRO A 1 83 ? -1.851 5.870 16.389 1.00 92.56 83 PRO A CA 1
ATOM 616 C C . PRO A 1 83 ? -1.446 4.389 16.348 1.00 92.56 83 PRO A C 1
ATOM 618 O O . PRO A 1 83 ? -0.313 4.071 15.991 1.00 92.56 83 PRO A O 1
ATOM 621 N N . ILE A 1 84 ? -2.369 3.484 16.692 1.00 91.50 84 ILE A N 1
ATOM 622 C CA . ILE A 1 84 ? -2.152 2.029 16.650 1.00 91.50 84 ILE A CA 1
ATOM 623 C C . ILE A 1 84 ? -2.468 1.405 15.287 1.00 91.50 84 ILE A C 1
ATOM 625 O O . ILE A 1 84 ? -2.069 0.270 15.011 1.00 91.50 84 ILE A O 1
ATOM 629 N N . LEU A 1 85 ? -3.220 2.115 14.444 1.00 91.25 85 LEU A N 1
ATOM 630 C CA . LEU A 1 85 ? -3.541 1.660 13.098 1.00 91.25 85 LEU A CA 1
ATOM 631 C C . LEU A 1 85 ? -2.492 2.201 12.128 1.00 91.25 85 LEU A C 1
ATOM 633 O O . LEU A 1 85 ? -1.948 3.296 12.302 1.00 91.25 85 LEU A O 1
ATOM 637 N N . ASN A 1 86 ? -2.199 1.417 11.100 1.00 91.00 86 ASN A N 1
ATOM 638 C CA . ASN A 1 86 ? -1.464 1.925 9.952 1.00 91.00 86 ASN A CA 1
ATOM 639 C C . ASN A 1 86 ? -2.405 2.763 9.062 1.00 91.00 86 ASN A C 1
ATOM 641 O O . ASN A 1 86 ? -3.559 3.033 9.412 1.00 91.00 86 ASN A O 1
ATOM 645 N N . GLU A 1 87 ? -1.910 3.206 7.916 1.00 92.75 87 GLU A N 1
ATOM 646 C CA . GLU A 1 87 ? -2.695 4.014 6.987 1.00 92.75 87 GLU A CA 1
ATOM 647 C C . GLU A 1 87 ? -3.910 3.256 6.428 1.00 92.75 87 GLU A C 1
ATOM 649 O O . GLU A 1 87 ? -5.014 3.796 6.444 1.00 92.75 87 GLU A O 1
ATOM 654 N N . PHE A 1 88 ? -3.762 1.973 6.078 1.00 92.00 88 PHE A N 1
ATOM 655 C CA . PHE A 1 88 ? -4.879 1.134 5.631 1.00 92.00 88 PHE A CA 1
ATOM 656 C C . PHE A 1 88 ? -5.967 0.979 6.704 1.00 92.00 88 PHE A C 1
ATOM 658 O O . PHE A 1 88 ? -7.143 1.228 6.447 1.00 92.00 88 PHE A O 1
ATOM 665 N N . GLY A 1 89 ? -5.594 0.650 7.943 1.00 91.12 89 GLY A N 1
ATOM 666 C CA . GLY A 1 89 ? -6.528 0.540 9.062 1.00 91.12 89 GLY A CA 1
ATOM 667 C C . GLY A 1 89 ? -7.253 1.857 9.358 1.00 91.12 89 GLY A C 1
ATOM 668 O O . GLY A 1 89 ? -8.458 1.855 9.617 1.00 91.12 89 GLY A O 1
ATOM 669 N N . ASN A 1 90 ? -6.552 2.991 9.265 1.00 92.62 90 ASN A N 1
ATOM 670 C CA . ASN A 1 90 ? -7.168 4.314 9.387 1.00 92.62 90 ASN A CA 1
ATOM 671 C C . ASN A 1 90 ? -8.081 4.647 8.198 1.00 92.62 90 ASN A C 1
ATOM 673 O O . ASN A 1 90 ? -9.130 5.260 8.398 1.00 92.62 90 ASN A O 1
ATOM 677 N N . SER A 1 91 ? -7.737 4.214 6.984 1.00 92.25 91 SER A N 1
ATOM 678 C CA . SER A 1 91 ? -8.600 4.334 5.805 1.00 92.25 91 SER A CA 1
ATOM 679 C C . SER A 1 91 ? -9.903 3.556 6.005 1.00 92.25 91 SER A C 1
ATOM 681 O O . SER A 1 91 ? -10.982 4.126 5.851 1.00 92.25 91 SER A O 1
ATOM 683 N N . ILE A 1 92 ? -9.835 2.306 6.483 1.00 91.56 92 ILE A N 1
ATOM 684 C CA . ILE A 1 92 ? -11.022 1.502 6.826 1.00 91.56 92 ILE A CA 1
ATOM 685 C C . ILE A 1 92 ? -11.871 2.209 7.893 1.00 91.56 92 ILE A C 1
ATOM 687 O O . ILE A 1 92 ? -13.088 2.331 7.732 1.00 91.56 92 ILE A O 1
ATOM 691 N N . LEU A 1 93 ? -11.244 2.697 8.973 1.00 91.81 93 LEU A N 1
ATOM 692 C CA . LEU A 1 93 ? -11.943 3.409 10.049 1.00 91.81 93 LEU A CA 1
ATOM 693 C C . LEU A 1 93 ? -12.678 4.645 9.530 1.00 91.81 93 LEU A C 1
ATOM 695 O O . LEU A 1 93 ? -13.832 4.864 9.892 1.00 91.81 93 LEU A O 1
ATOM 699 N N . ASN A 1 94 ? -12.047 5.422 8.653 1.00 92.25 94 ASN A N 1
ATOM 700 C CA . ASN A 1 94 ? -12.658 6.616 8.085 1.00 92.25 94 ASN A CA 1
ATOM 701 C C . ASN A 1 94 ? -13.738 6.296 7.040 1.00 92.25 94 ASN A C 1
ATOM 703 O O . ASN A 1 94 ? -14.743 7.005 6.990 1.00 92.25 94 ASN A O 1
ATOM 707 N N . GLN A 1 95 ? -13.581 5.233 6.248 1.00 91.81 95 GLN A N 1
ATOM 708 C CA . GLN A 1 95 ? -14.565 4.823 5.239 1.00 91.81 95 GLN A CA 1
ATOM 709 C C . GLN A 1 95 ? -15.829 4.214 5.852 1.00 91.81 95 GLN A C 1
ATOM 711 O O . GLN A 1 95 ? -16.927 4.459 5.356 1.00 91.81 95 GLN A O 1
ATOM 716 N N . LEU A 1 96 ? -15.685 3.408 6.908 1.00 92.00 96 LEU A N 1
ATOM 717 C CA . LEU A 1 96 ? -16.777 2.587 7.440 1.00 92.00 96 LEU A CA 1
ATOM 718 C C . LEU A 1 96 ? -17.287 3.057 8.804 1.00 92.00 96 LEU A C 1
ATOM 720 O O . LEU A 1 96 ? -18.463 2.873 9.117 1.00 92.00 96 LEU A O 1
ATOM 724 N N . GLY A 1 97 ? -16.425 3.667 9.618 1.00 91.94 97 GLY A N 1
ATOM 725 C CA . GLY A 1 97 ? -16.700 3.905 11.031 1.00 91.94 97 GLY A CA 1
ATOM 726 C C . GLY A 1 97 ? -16.638 2.623 11.868 1.00 91.94 97 GLY A C 1
ATOM 727 O O . GLY A 1 97 ? -16.720 1.494 11.372 1.00 91.94 97 GLY A O 1
ATOM 728 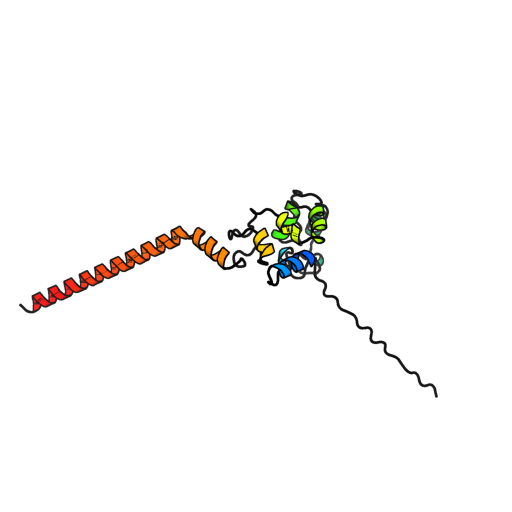N N . LYS A 1 98 ? -16.490 2.787 13.183 1.00 90.38 98 LYS A N 1
ATOM 729 C CA . LYS A 1 98 ? -16.335 1.665 14.118 1.00 90.38 98 LYS A CA 1
ATOM 730 C C . LYS A 1 98 ? -17.571 0.766 14.204 1.00 90.38 98 LYS A C 1
ATOM 732 O O . LYS A 1 98 ? -17.413 -0.442 14.370 1.00 90.38 98 LYS A O 1
ATOM 737 N N . GLU A 1 99 ? -18.779 1.324 14.091 1.00 91.38 99 GLU A N 1
ATOM 738 C CA . GLU A 1 99 ? -20.022 0.537 14.153 1.00 91.38 99 GLU A CA 1
ATOM 739 C C . GLU A 1 99 ? -20.063 -0.498 13.031 1.00 91.38 99 GLU A C 1
ATOM 741 O O . GLU A 1 99 ? -20.248 -1.690 13.284 1.00 91.38 99 GLU A O 1
ATOM 746 N N . LYS A 1 100 ? -19.790 -0.058 11.797 1.00 91.62 100 LYS A N 1
ATOM 747 C CA . LYS A 1 100 ? -19.801 -0.947 10.638 1.00 91.62 100 LYS A CA 1
ATOM 748 C C . LYS A 1 100 ? -18.664 -1.961 10.687 1.00 91.62 100 LYS A C 1
ATOM 750 O O . LYS A 1 100 ? -18.882 -3.121 10.357 1.00 91.62 100 LYS A O 1
ATOM 755 N N . ILE A 1 101 ? -17.473 -1.564 11.141 1.00 90.12 101 ILE A N 1
ATOM 756 C CA . ILE A 1 101 ? -16.355 -2.503 11.333 1.00 90.12 101 ILE A CA 1
ATOM 757 C C . ILE A 1 101 ? -16.736 -3.594 12.336 1.00 90.12 101 ILE A C 1
ATOM 759 O O . ILE A 1 101 ? -16.478 -4.766 12.077 1.00 90.12 101 ILE A O 1
ATOM 763 N N . SER A 1 102 ? -17.380 -3.233 13.450 1.00 89.75 102 SER A N 1
ATOM 764 C CA . SER A 1 102 ? -17.818 -4.202 14.459 1.00 89.75 102 SER A CA 1
ATOM 765 C C . SER A 1 102 ? -18.899 -5.153 13.932 1.00 89.75 102 SER A C 1
ATOM 767 O O . SER A 1 102 ? -18.846 -6.346 14.222 1.00 89.75 102 SER A O 1
ATOM 769 N N . GLU A 1 103 ? -19.830 -4.669 13.105 1.00 90.94 103 GLU A N 1
ATOM 770 C CA . GLU A 1 103 ? -20.798 -5.522 12.397 1.00 90.94 103 GLU A CA 1
ATOM 771 C C . GLU A 1 103 ? -20.084 -6.509 11.453 1.00 90.94 103 GLU A C 1
ATOM 773 O O . GLU A 1 103 ? -20.367 -7.708 11.448 1.00 90.94 103 GLU A O 1
ATOM 778 N N . LEU A 1 104 ? -19.105 -6.016 10.688 1.00 90.69 104 LEU A N 1
ATOM 779 C CA . LEU A 1 104 ? -18.343 -6.801 9.717 1.00 90.69 104 LEU A CA 1
ATOM 780 C C . LEU A 1 104 ? -17.365 -7.790 10.361 1.00 90.69 104 LEU A C 1
ATOM 782 O O . LEU A 1 104 ? -16.991 -8.757 9.707 1.00 90.69 104 LEU A O 1
ATOM 786 N N . GLN A 1 105 ? -16.979 -7.622 11.630 1.00 86.81 105 GLN A N 1
ATOM 787 C CA . GLN A 1 105 ? -16.175 -8.626 12.346 1.00 86.81 105 GLN A CA 1
ATOM 788 C C . GLN A 1 105 ? -16.884 -9.984 12.404 1.00 86.81 105 GLN A C 1
ATOM 790 O O . GLN A 1 105 ? -16.237 -11.023 12.316 1.00 86.81 105 GLN A O 1
ATOM 795 N N . GLN A 1 106 ? -18.217 -9.988 12.501 1.00 87.94 106 GLN A N 1
ATOM 796 C CA . GLN A 1 106 ? -19.007 -11.222 12.484 1.00 87.94 106 GLN A CA 1
ATOM 797 C C . GLN A 1 106 ? -19.132 -11.818 11.073 1.00 87.94 106 GLN A C 1
ATOM 799 O O . GLN A 1 106 ? -19.476 -12.990 10.931 1.00 87.94 106 GLN A O 1
ATOM 804 N N . ARG A 1 107 ? -18.874 -11.008 10.036 1.00 89.81 107 ARG A N 1
ATOM 805 C CA . ARG A 1 107 ? -19.046 -11.334 8.613 1.00 89.81 107 ARG A CA 1
ATOM 806 C C . ARG A 1 107 ? -17.896 -10.764 7.772 1.00 89.81 107 ARG A C 1
ATOM 808 O O . ARG A 1 107 ? -18.112 -9.849 6.964 1.00 89.81 107 ARG A O 1
ATOM 815 N N . PRO A 1 108 ? -16.659 -11.257 7.973 1.00 86.62 108 PRO A N 1
ATOM 816 C CA . PRO A 1 108 ? -15.469 -10.685 7.350 1.00 86.62 108 PRO A CA 1
ATOM 817 C C . PRO A 1 108 ? -15.495 -10.764 5.817 1.00 86.62 108 PRO A C 1
ATOM 819 O O . PRO A 1 108 ? -14.849 -9.954 5.152 1.00 86.62 108 PRO A O 1
ATOM 822 N N . GLU A 1 109 ? -16.297 -11.668 5.245 1.00 88.06 109 GLU A N 1
ATOM 823 C CA . GLU A 1 109 ? -16.504 -11.796 3.804 1.00 88.06 109 GLU A CA 1
ATOM 824 C C . GLU A 1 109 ? -17.104 -10.544 3.153 1.00 88.06 109 GLU A C 1
ATOM 826 O O . GLU A 1 109 ? -16.863 -10.269 1.975 1.00 88.06 109 GLU A O 1
ATOM 831 N N . LEU A 1 110 ? -17.855 -9.755 3.925 1.00 91.38 110 LEU A N 1
ATOM 832 C CA . LEU A 1 110 ? -18.513 -8.547 3.440 1.00 91.38 110 LEU A CA 1
ATOM 833 C C . LEU A 1 110 ? -17.612 -7.310 3.495 1.00 91.38 110 LEU A C 1
ATOM 835 O O . LEU A 1 110 ? -17.939 -6.310 2.853 1.00 91.38 110 LEU A O 1
ATOM 839 N N . LEU A 1 111 ? -16.474 -7.364 4.201 1.00 89.00 111 LEU A N 1
ATOM 840 C CA . LEU A 1 111 ? -15.582 -6.210 4.354 1.00 89.00 111 LEU A CA 1
ATOM 841 C C . LEU A 1 111 ? -15.133 -5.678 2.994 1.00 89.00 111 LEU A C 1
ATOM 843 O O . LEU A 1 111 ? -15.257 -4.491 2.709 1.00 89.00 111 LEU A O 1
ATOM 847 N N . ALA A 1 112 ? -14.702 -6.572 2.111 1.00 87.69 112 ALA A N 1
ATOM 848 C CA . ALA A 1 112 ? -14.222 -6.183 0.796 1.00 87.69 112 ALA A CA 1
ATOM 849 C C . ALA A 1 112 ? -15.338 -5.698 -0.154 1.00 87.69 112 ALA A C 1
ATOM 851 O O . ALA A 1 112 ? -15.060 -5.162 -1.221 1.00 87.69 112 ALA A O 1
ATOM 852 N N . GLY A 1 113 ? -16.610 -5.911 0.192 1.00 88.81 113 GLY A N 1
ATOM 853 C CA . GLY A 1 113 ? -17.740 -5.285 -0.497 1.00 88.81 113 GLY A CA 1
ATOM 854 C C . GLY A 1 113 ? -18.068 -3.889 0.037 1.00 88.81 113 GLY A C 1
ATOM 855 O O . GLY A 1 113 ? -18.664 -3.095 -0.683 1.00 88.81 113 GLY A O 1
ATOM 856 N N . ALA A 1 114 ? -17.687 -3.601 1.284 1.00 89.94 114 ALA A N 1
ATOM 857 C CA . ALA A 1 114 ? -17.938 -2.329 1.951 1.00 89.94 114 ALA A CA 1
ATOM 858 C C . ALA A 1 114 ? -16.853 -1.276 1.667 1.00 89.94 114 ALA A C 1
ATOM 860 O O . ALA A 1 114 ? -17.134 -0.083 1.746 1.00 89.94 114 ALA A O 1
ATOM 861 N N . LEU A 1 115 ? -15.630 -1.705 1.342 1.00 90.38 115 LEU A N 1
ATOM 862 C CA . LEU A 1 115 ? -14.510 -0.814 1.027 1.00 90.38 115 LEU A CA 1
ATOM 863 C C . LEU A 1 115 ? -14.587 -0.241 -0.392 1.00 90.38 115 LEU A C 1
ATOM 865 O O . LEU A 1 115 ? -15.102 -0.874 -1.319 1.00 90.38 115 LEU A O 1
ATOM 869 N N . SER A 1 116 ? -14.024 0.957 -0.567 1.00 89.25 116 SER A N 1
ATOM 870 C CA . SER A 1 116 ? -13.908 1.584 -1.881 1.00 89.25 116 SER A CA 1
ATOM 871 C C . SER A 1 116 ? -12.963 0.805 -2.798 1.00 89.25 116 SER A C 1
ATOM 873 O O . SER A 1 116 ? -11.847 0.459 -2.421 1.00 89.25 116 SER A O 1
ATOM 875 N N . LYS A 1 117 ? -13.392 0.591 -4.046 1.00 91.25 117 LYS A N 1
ATOM 876 C CA . LYS A 1 117 ? -12.584 -0.047 -5.102 1.00 91.25 117 LYS A CA 1
ATOM 877 C C . LYS A 1 117 ? -11.611 0.904 -5.794 1.00 91.25 117 LYS A C 1
ATOM 879 O O . LYS A 1 117 ? -10.888 0.475 -6.683 1.00 91.25 117 LYS A O 1
ATOM 884 N N . THR A 1 118 ? -11.651 2.187 -5.454 1.00 91.31 118 THR A N 1
ATOM 885 C CA . THR A 1 118 ? -10.784 3.207 -6.053 1.00 91.31 118 THR A CA 1
ATOM 886 C C . THR A 1 118 ? -9.621 3.588 -5.150 1.00 91.31 118 THR A C 1
ATOM 888 O O . THR A 1 118 ? -8.815 4.414 -5.559 1.00 91.31 118 THR A O 1
ATOM 891 N N . ASN A 1 119 ? -9.576 3.072 -3.917 1.00 92.00 119 ASN A N 1
ATOM 892 C CA . ASN A 1 119 ? -8.476 3.354 -3.007 1.00 92.00 119 ASN A CA 1
ATOM 893 C C . ASN A 1 119 ? -7.287 2.461 -3.370 1.00 92.00 119 ASN A C 1
ATOM 895 O O . ASN A 1 119 ? -7.464 1.254 -3.529 1.00 92.00 119 ASN A O 1
ATOM 899 N N . ASP A 1 120 ? -6.134 3.091 -3.535 1.00 94.12 120 ASP A N 1
ATOM 900 C CA . ASP A 1 120 ? -4.842 2.499 -3.883 1.00 94.12 120 ASP A CA 1
ATOM 901 C C . ASP A 1 120 ? -3.803 3.339 -3.130 1.00 94.12 120 ASP A C 1
ATOM 903 O O . ASP A 1 120 ? -3.445 4.439 -3.566 1.00 94.12 120 ASP A O 1
ATOM 907 N N . LEU A 1 121 ? -3.480 2.917 -1.905 1.00 93.88 121 LEU A N 1
ATOM 908 C CA . LEU A 1 121 ? -2.705 3.725 -0.959 1.00 93.88 121 LEU A CA 1
ATOM 909 C C . LEU A 1 121 ? -1.223 3.794 -1.328 1.00 93.88 121 LEU A C 1
ATOM 911 O O . LEU A 1 121 ? -0.595 4.828 -1.099 1.00 93.88 121 LEU A O 1
ATOM 915 N N . ASP A 1 122 ? -0.662 2.728 -1.898 1.00 93.62 122 ASP A N 1
ATOM 916 C CA . ASP A 1 122 ? 0.738 2.706 -2.332 1.00 93.62 122 ASP A CA 1
ATOM 917 C C . ASP A 1 122 ? 0.943 3.073 -3.810 1.00 93.62 122 ASP A C 1
ATOM 919 O O . ASP A 1 122 ? 2.080 3.302 -4.245 1.00 93.62 122 ASP A O 1
ATOM 923 N N . GLY A 1 123 ? -0.148 3.215 -4.565 1.00 94.12 123 GLY A N 1
ATOM 924 C CA . GLY A 1 123 ? -0.145 3.705 -5.933 1.00 94.12 123 GLY A CA 1
ATOM 925 C C . GLY A 1 123 ? 0.392 2.691 -6.936 1.00 94.12 123 GLY A C 1
ATOM 926 O O . GLY A 1 123 ? 0.816 3.091 -8.031 1.00 94.12 123 GLY A O 1
ATOM 927 N N . ASP A 1 124 ? 0.434 1.397 -6.611 1.00 93.00 124 ASP A N 1
ATOM 928 C CA . ASP A 1 124 ? 0.914 0.351 -7.516 1.00 93.00 124 ASP A CA 1
ATOM 929 C C . ASP A 1 124 ? -0.082 0.041 -8.661 1.00 93.00 124 ASP A C 1
ATOM 931 O O . ASP A 1 124 ? 0.307 -0.475 -9.723 1.00 93.00 124 ASP A O 1
ATOM 935 N N . GLY A 1 125 ? -1.318 0.539 -8.546 1.00 93.25 125 GLY A N 1
ATOM 936 C CA . GLY A 1 125 ? -2.421 0.388 -9.492 1.00 93.25 125 GLY A CA 1
ATOM 937 C C . GLY A 1 125 ? -3.340 -0.802 -9.192 1.00 93.25 125 GLY A C 1
ATOM 938 O O . GLY A 1 125 ? -4.186 -1.134 -10.032 1.00 93.25 125 GLY A O 1
ATOM 939 N N . ILE A 1 126 ? -3.140 -1.502 -8.078 1.00 94.25 126 ILE A N 1
ATOM 940 C CA . ILE A 1 126 ? -3.999 -2.562 -7.559 1.00 94.25 126 ILE A CA 1
ATOM 941 C C . ILE A 1 126 ? -4.807 -1.951 -6.406 1.00 94.25 126 ILE A C 1
ATOM 943 O O . ILE A 1 126 ? -4.235 -1.404 -5.477 1.00 94.25 126 ILE A O 1
ATOM 947 N N . PRO A 1 127 ? -6.147 -2.012 -6.431 1.00 94.31 127 PRO A N 1
ATOM 948 C CA . PRO A 1 127 ? -6.934 -1.462 -5.334 1.00 94.31 127 PRO A CA 1
ATOM 949 C C . PRO A 1 127 ? -6.687 -2.193 -4.006 1.00 94.31 127 PRO A C 1
ATOM 951 O O . PRO A 1 127 ? -6.741 -3.426 -3.981 1.00 94.31 127 PRO A O 1
ATOM 954 N N . ASP A 1 128 ? -6.613 -1.462 -2.887 1.00 92.62 128 ASP A N 1
ATOM 955 C CA . ASP A 1 128 ? -6.348 -2.035 -1.551 1.00 92.62 128 ASP A CA 1
ATOM 956 C C . ASP A 1 128 ? -7.335 -3.161 -1.181 1.00 92.62 128 ASP A C 1
ATOM 958 O O . ASP A 1 128 ? -7.044 -4.102 -0.441 1.00 92.62 128 ASP A O 1
ATOM 962 N N . VAL A 1 129 ? -8.573 -3.048 -1.670 1.00 91.81 129 VAL A N 1
ATOM 963 C CA . VAL A 1 129 ? -9.638 -4.029 -1.436 1.00 91.81 129 VAL A CA 1
ATOM 964 C C . VAL A 1 129 ? -9.376 -5.361 -2.137 1.00 91.81 129 VAL A C 1
ATOM 966 O O . VAL A 1 129 ? -9.806 -6.416 -1.664 1.00 91.81 129 VAL A O 1
ATOM 969 N N . GLU A 1 130 ? -8.711 -5.316 -3.287 1.00 92.06 130 GLU A N 1
ATOM 970 C CA . GLU A 1 130 ? -8.278 -6.495 -4.023 1.00 92.06 130 GLU A CA 1
ATOM 971 C C . GLU A 1 130 ? -7.056 -7.109 -3.346 1.00 92.06 130 GLU A C 1
ATOM 973 O O . GLU A 1 130 ? -7.021 -8.320 -3.146 1.00 92.06 130 GLU A O 1
ATOM 978 N N . GLU A 1 131 ? -6.140 -6.278 -2.863 1.00 91.56 131 GLU A N 1
ATOM 979 C CA . GLU A 1 131 ? -4.989 -6.720 -2.083 1.00 91.56 131 GLU A CA 1
ATOM 980 C C . GLU A 1 131 ? -5.371 -7.395 -0.766 1.00 91.56 131 GLU A C 1
ATOM 982 O O . GLU A 1 131 ? -4.867 -8.468 -0.433 1.00 91.56 131 GLU A O 1
ATOM 987 N N . PHE A 1 132 ? -6.366 -6.853 -0.058 1.00 90.12 132 PHE A N 1
ATOM 988 C CA . PHE A 1 132 ? -6.936 -7.499 1.121 1.00 90.12 132 PHE A CA 1
ATOM 989 C C . PHE A 1 132 ? -7.469 -8.910 0.812 1.00 90.12 132 PHE A C 1
ATOM 991 O O . PHE A 1 132 ? -7.311 -9.822 1.629 1.00 90.12 132 PHE A O 1
ATOM 998 N N . LYS A 1 133 ? -8.088 -9.119 -0.359 1.00 89.31 133 LYS A N 1
ATOM 999 C CA . LYS A 1 133 ? -8.570 -10.448 -0.784 1.00 89.31 133 LYS A CA 1
ATOM 1000 C C . LYS A 1 133 ? -7.430 -11.373 -1.197 1.00 89.31 133 LYS A C 1
ATOM 1002 O O . LYS A 1 133 ? -7.475 -12.556 -0.868 1.00 89.31 133 LYS A O 1
ATOM 1007 N N . ASP A 1 134 ? -6.434 -10.830 -1.889 1.00 89.94 134 ASP A N 1
ATOM 1008 C CA . ASP A 1 134 ? -5.257 -11.553 -2.380 1.00 89.94 134 ASP A CA 1
ATOM 1009 C C . ASP A 1 134 ? -4.217 -11.799 -1.270 1.00 89.94 134 ASP A C 1
ATOM 1011 O O . ASP A 1 134 ? -3.245 -12.534 -1.470 1.00 89.94 134 ASP A O 1
ATOM 1015 N N . GLY A 1 135 ? -4.440 -11.226 -0.085 1.00 88.25 135 GLY A N 1
ATOM 1016 C CA . GLY A 1 135 ? -3.564 -11.336 1.073 1.00 88.25 135 GLY A CA 1
ATOM 1017 C C . GLY A 1 135 ? -2.234 -10.599 0.903 1.00 88.25 135 GLY A C 1
ATOM 1018 O O . GLY A 1 135 ? -1.248 -11.008 1.517 1.00 88.25 135 GLY A O 1
ATOM 1019 N N . THR A 1 136 ? -2.202 -9.566 0.057 1.00 90.38 136 THR A N 1
ATOM 1020 C CA . THR A 1 136 ? -1.041 -8.708 -0.237 1.00 90.38 136 THR A CA 1
ATOM 1021 C C . THR A 1 136 ? -1.094 -7.408 0.546 1.00 90.38 136 THR A C 1
ATOM 1023 O O . THR A 1 136 ? -2.157 -7.018 1.016 1.00 90.38 136 THR A O 1
ATOM 1026 N N . HIS A 1 137 ? 0.046 -6.763 0.768 1.00 90.62 137 HIS A N 1
ATOM 1027 C CA . HIS A 1 137 ? 0.133 -5.628 1.680 1.00 90.62 137 HIS A CA 1
ATOM 1028 C C . HIS A 1 137 ? -0.256 -4.281 1.030 1.00 90.62 137 HIS A C 1
ATOM 1030 O O . HIS A 1 137 ? 0.566 -3.754 0.291 1.00 90.62 137 HIS A O 1
ATOM 1036 N N . PRO A 1 138 ? -1.353 -3.608 1.458 1.00 91.75 138 PRO A N 1
ATOM 1037 C CA . PRO A 1 138 ? -1.870 -2.394 0.797 1.00 91.75 138 PRO A CA 1
ATOM 1038 C C . PRO A 1 138 ? -1.053 -1.106 0.940 1.00 91.75 138 PRO A C 1
ATOM 1040 O O . PRO A 1 138 ? -1.550 -0.013 0.720 1.00 91.75 138 PRO A O 1
ATOM 1043 N N . LEU A 1 139 ? 0.162 -1.212 1.467 1.00 92.62 139 LEU A N 1
ATOM 1044 C CA . LEU A 1 139 ? 1.064 -0.076 1.704 1.00 92.62 139 LEU A CA 1
ATOM 1045 C C . LEU A 1 139 ? 2.460 -0.388 1.151 1.00 92.62 139 LEU A C 1
ATOM 1047 O O . LEU A 1 139 ? 3.444 0.241 1.541 1.00 92.62 139 LEU A O 1
ATOM 1051 N N . ASN A 1 140 ? 2.573 -1.444 0.348 1.00 91.75 140 ASN A N 1
ATOM 1052 C CA . ASN A 1 140 ? 3.825 -1.918 -0.196 1.00 91.75 140 ASN A CA 1
ATOM 1053 C C . ASN A 1 140 ? 3.613 -2.290 -1.658 1.00 91.75 140 ASN A C 1
ATOM 1055 O O . ASN A 1 140 ? 3.263 -3.425 -1.980 1.00 91.75 140 ASN A O 1
ATOM 1059 N N . SER A 1 141 ? 4.004 -1.362 -2.525 1.00 93.19 141 SER A N 1
ATOM 1060 C CA . SER A 1 141 ? 3.838 -1.449 -3.976 1.00 93.19 141 SER A CA 1
ATOM 1061 C C . SER A 1 141 ? 4.573 -2.612 -4.651 1.00 93.19 141 SER A C 1
ATOM 1063 O O . SER A 1 141 ? 4.470 -2.816 -5.863 1.00 93.19 141 SER A O 1
ATOM 1065 N N . LEU A 1 142 ? 5.366 -3.370 -3.889 1.00 91.88 142 LEU A N 1
ATOM 1066 C CA . LEU A 1 142 ? 6.078 -4.561 -4.344 1.00 91.88 142 LEU A CA 1
ATOM 1067 C C . LEU A 1 142 ? 5.424 -5.874 -3.887 1.00 91.88 142 LEU A C 1
ATOM 1069 O O . LEU A 1 142 ? 5.900 -6.938 -4.286 1.00 91.88 142 LEU A O 1
ATOM 1073 N N . ASP A 1 143 ? 4.378 -5.833 -3.055 1.00 89.31 143 ASP A N 1
ATOM 1074 C CA . ASP A 1 143 ? 3.757 -7.030 -2.469 1.00 89.31 143 ASP A CA 1
ATOM 1075 C C . ASP A 1 143 ? 2.449 -7.463 -3.151 1.00 89.31 143 ASP A C 1
ATOM 1077 O O . ASP A 1 143 ? 1.884 -8.488 -2.783 1.00 89.31 143 ASP A O 1
ATOM 1081 N N . GLY A 1 144 ? 1.988 -6.767 -4.189 1.00 89.81 144 GLY A N 1
ATOM 1082 C CA . GLY A 1 144 ? 0.808 -7.140 -4.970 1.00 89.81 144 GLY A CA 1
ATOM 1083 C C . GLY A 1 144 ? 0.900 -8.474 -5.736 1.00 89.81 144 GLY A C 1
ATOM 1084 O O . GLY A 1 144 ? 1.923 -9.168 -5.798 1.00 89.81 144 GLY A O 1
ATOM 1085 N N . HIS A 1 145 ? -0.207 -8.870 -6.375 1.00 91.00 145 HIS A N 1
ATOM 1086 C CA . HIS A 1 145 ? -0.229 -10.079 -7.204 1.00 91.00 145 HIS A CA 1
ATOM 1087 C C . HIS A 1 145 ? 0.749 -9.937 -8.394 1.00 91.00 145 HIS A C 1
ATOM 1089 O O . HIS A 1 145 ? 0.574 -9.017 -9.202 1.00 91.00 145 HIS A O 1
ATOM 1095 N N . PRO A 1 146 ? 1.707 -10.868 -8.606 1.00 92.19 1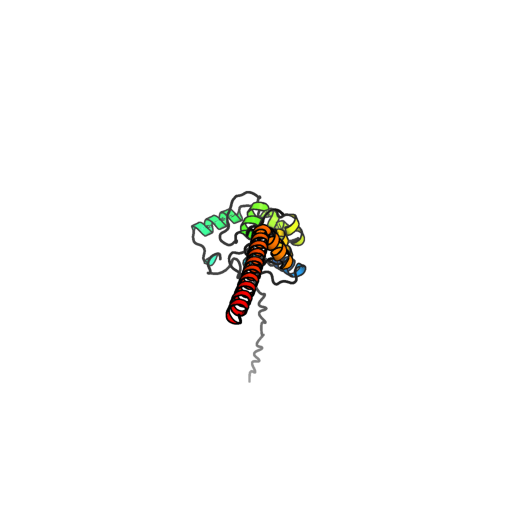46 PRO A N 1
ATOM 1096 C CA . PRO A 1 146 ? 2.823 -10.667 -9.539 1.00 92.19 146 PRO A CA 1
ATOM 1097 C C . PRO A 1 146 ? 2.402 -10.274 -10.958 1.00 92.19 146 PRO A C 1
ATOM 1099 O O . PRO A 1 146 ? 2.963 -9.363 -11.561 1.00 92.19 146 PRO A O 1
ATOM 1102 N N . TRP A 1 147 ? 1.367 -10.929 -11.491 1.00 93.62 147 TRP A N 1
ATOM 1103 C CA . TRP A 1 147 ? 0.878 -10.637 -12.840 1.00 93.62 147 TRP A CA 1
ATOM 1104 C C . TRP A 1 147 ? 0.197 -9.264 -12.965 1.00 93.62 147 TRP A C 1
ATOM 1106 O O . TRP A 1 147 ? 0.300 -8.617 -14.007 1.00 93.62 147 TRP A O 1
ATOM 1116 N N . LYS A 1 148 ? -0.481 -8.801 -11.908 1.00 94.06 148 LYS A N 1
ATOM 1117 C CA . LYS A 1 148 ? -1.144 -7.489 -11.899 1.00 94.06 148 LYS A CA 1
ATOM 1118 C C . LYS A 1 148 ? -0.105 -6.383 -11.788 1.00 94.06 148 LYS A C 1
ATOM 1120 O O . LYS A 1 148 ? -0.128 -5.469 -12.605 1.00 94.06 148 LYS A O 1
ATOM 1125 N N . LEU A 1 149 ? 0.866 -6.550 -10.885 1.00 94.44 149 LEU A N 1
ATOM 1126 C CA . LEU A 1 149 ? 2.024 -5.665 -10.778 1.00 94.44 149 LEU A CA 1
ATOM 1127 C C . LEU A 1 149 ? 2.749 -5.549 -12.113 1.00 94.44 149 LEU A C 1
ATOM 1129 O O . LEU A 1 149 ? 2.990 -4.441 -12.583 1.00 94.44 149 LEU A O 1
ATOM 1133 N N . PHE A 1 150 ? 3.063 -6.677 -12.755 1.00 94.62 150 PHE A N 1
ATOM 1134 C CA . PHE A 1 150 ? 3.725 -6.676 -14.056 1.00 94.62 150 PHE A CA 1
ATOM 1135 C C . PHE A 1 150 ? 2.917 -5.900 -15.100 1.00 94.62 150 PHE A C 1
ATOM 1137 O O . PHE A 1 150 ? 3.457 -5.010 -15.752 1.00 94.62 150 PHE A O 1
ATOM 1144 N N . LYS A 1 151 ? 1.617 -6.187 -15.233 1.00 95.25 151 LYS A N 1
ATOM 1145 C CA . LYS A 1 151 ? 0.742 -5.504 -16.194 1.00 95.25 151 LYS A CA 1
ATOM 1146 C C . LYS A 1 151 ? 0.644 -3.998 -15.920 1.00 95.25 151 LYS A C 1
ATOM 1148 O O . LYS A 1 151 ? 0.732 -3.209 -16.860 1.00 95.25 151 LYS A O 1
ATOM 1153 N N . ASN A 1 152 ? 0.488 -3.603 -14.659 1.00 93.81 152 ASN A N 1
ATOM 1154 C CA . ASN A 1 152 ? 0.391 -2.203 -14.257 1.00 93.81 152 ASN A CA 1
ATOM 1155 C C . ASN A 1 152 ? 1.704 -1.459 -14.509 1.00 93.81 152 ASN A C 1
ATOM 1157 O O . ASN A 1 152 ? 1.692 -0.384 -15.105 1.00 93.81 152 ASN A O 1
ATOM 1161 N N . ASN A 1 153 ? 2.839 -2.051 -14.132 1.00 93.56 153 ASN A N 1
ATOM 1162 C CA . ASN A 1 153 ? 4.161 -1.485 -14.392 1.00 93.56 153 ASN A CA 1
ATOM 1163 C C . ASN A 1 153 ? 4.463 -1.400 -15.892 1.00 93.56 153 ASN A C 1
ATOM 1165 O O . ASN A 1 153 ? 5.012 -0.397 -16.344 1.00 93.56 153 ASN A O 1
ATOM 1169 N N . LEU A 1 154 ? 4.070 -2.407 -16.675 1.00 94.56 154 LEU A N 1
ATOM 1170 C CA . LEU A 1 154 ? 4.229 -2.397 -18.128 1.00 94.56 154 LEU A CA 1
ATOM 1171 C C . LEU A 1 154 ? 3.416 -1.267 -18.770 1.00 94.56 154 LEU A C 1
ATOM 1173 O O . LEU A 1 154 ? 3.926 -0.568 -19.639 1.00 94.56 154 LEU A O 1
ATOM 1177 N N . GLY A 1 155 ? 2.172 -1.066 -18.325 1.00 93.12 155 GLY A N 1
ATOM 1178 C CA . GLY A 1 155 ? 1.330 0.036 -18.786 1.00 93.12 155 GLY A CA 1
ATOM 1179 C C . GLY A 1 155 ? 1.896 1.406 -18.405 1.00 93.12 155 GLY A C 1
ATOM 1180 O O . GLY A 1 155 ? 2.000 2.278 -19.264 1.00 93.12 155 GLY A O 1
ATOM 1181 N N . LYS A 1 156 ? 2.318 1.575 -17.143 1.00 92.94 156 LYS A N 1
ATOM 1182 C CA . LYS A 1 156 ? 2.922 2.818 -16.628 1.00 92.94 156 LYS A CA 1
ATOM 1183 C C . LYS A 1 156 ? 4.184 3.214 -17.402 1.00 92.94 156 LYS A C 1
ATOM 1185 O O . LYS A 1 156 ? 4.339 4.380 -17.740 1.00 92.94 156 LYS A O 1
ATOM 1190 N N . ASN A 1 157 ? 5.043 2.246 -17.723 1.00 94.62 157 ASN A N 1
ATOM 1191 C CA . ASN A 1 157 ? 6.342 2.486 -18.361 1.00 94.62 157 ASN A CA 1
ATOM 1192 C C . ASN A 1 157 ? 6.345 2.209 -19.876 1.00 94.62 157 ASN A C 1
ATOM 1194 O O . ASN A 1 157 ? 7.411 2.121 -20.484 1.00 94.62 157 ASN A O 1
ATOM 1198 N N . TRP A 1 158 ? 5.181 2.047 -20.516 1.00 95.75 158 TRP A N 1
ATOM 1199 C CA . TRP A 1 158 ? 5.103 1.658 -21.931 1.00 95.75 158 TRP A CA 1
ATOM 1200 C C . TRP A 1 158 ? 5.875 2.611 -22.852 1.00 95.75 158 TRP A C 1
ATOM 1202 O O . TRP A 1 158 ? 6.585 2.161 -23.752 1.00 95.75 158 TRP A O 1
ATOM 1212 N N . PHE A 1 159 ? 5.762 3.923 -22.619 1.00 96.50 159 PHE A N 1
ATOM 1213 C CA . PHE A 1 159 ? 6.461 4.921 -23.428 1.00 96.50 159 PHE A CA 1
ATOM 1214 C C . PHE A 1 159 ? 7.980 4.799 -23.288 1.00 96.50 159 PHE A C 1
ATOM 1216 O O . PHE A 1 159 ? 8.683 4.773 -24.296 1.00 96.50 159 PHE A O 1
ATOM 1223 N N . ASP A 1 160 ? 8.483 4.648 -22.064 1.00 96.56 160 ASP A N 1
ATOM 1224 C CA . ASP A 1 160 ? 9.917 4.498 -21.812 1.00 96.56 160 ASP A CA 1
ATOM 1225 C C . ASP A 1 160 ? 10.458 3.211 -22.433 1.00 96.56 160 ASP A C 1
ATOM 1227 O O . ASP A 1 160 ? 11.505 3.219 -23.078 1.00 96.56 160 ASP A O 1
ATOM 1231 N N . ILE A 1 161 ? 9.708 2.112 -22.325 1.00 96.44 161 ILE A N 1
ATOM 1232 C CA . ILE A 1 161 ? 10.050 0.838 -22.966 1.00 96.44 161 ILE A CA 1
ATOM 1233 C C . ILE A 1 161 ? 10.120 1.007 -24.486 1.00 96.44 161 ILE A C 1
ATOM 1235 O O . ILE A 1 161 ? 11.077 0.552 -25.116 1.00 96.44 161 ILE A O 1
ATOM 1239 N N . LEU A 1 162 ? 9.145 1.692 -25.084 1.00 97.62 162 LEU A N 1
ATOM 1240 C CA . LEU A 1 162 ? 9.138 1.981 -26.516 1.00 97.62 162 LEU A CA 1
ATOM 1241 C C . LEU A 1 162 ? 10.343 2.840 -26.922 1.00 97.62 162 LEU A C 1
ATOM 1243 O O . LEU A 1 162 ? 11.003 2.538 -27.916 1.00 97.62 162 LEU A O 1
ATOM 1247 N N . MET A 1 163 ? 10.680 3.859 -26.133 1.00 98.06 163 MET A N 1
ATOM 1248 C CA . MET A 1 163 ? 11.852 4.699 -26.372 1.00 98.06 163 MET A CA 1
ATOM 1249 C C . MET A 1 163 ? 13.159 3.913 -26.266 1.00 98.06 163 MET A C 1
ATOM 1251 O O . MET A 1 163 ? 14.036 4.089 -27.111 1.00 98.06 163 MET A O 1
ATOM 1255 N N . ILE A 1 164 ? 13.281 3.008 -25.291 1.00 97.81 164 ILE A N 1
ATOM 1256 C CA . ILE A 1 164 ? 14.432 2.107 -25.162 1.00 97.81 164 ILE A CA 1
ATOM 1257 C C . ILE A 1 164 ? 14.548 1.224 -26.406 1.00 97.81 164 ILE A C 1
ATOM 1259 O O . ILE A 1 164 ? 15.620 1.158 -27.000 1.00 97.81 164 ILE A O 1
ATOM 1263 N N . ILE A 1 165 ? 13.451 0.608 -26.855 1.00 97.88 165 ILE A N 1
ATOM 1264 C CA . ILE A 1 165 ? 13.442 -0.235 -28.060 1.00 97.88 165 ILE A CA 1
ATOM 1265 C C . ILE A 1 165 ? 13.886 0.567 -29.290 1.00 97.88 165 ILE A C 1
ATOM 1267 O O . ILE A 1 165 ? 14.734 0.100 -30.054 1.00 97.88 165 ILE A O 1
ATOM 1271 N N . LEU A 1 166 ? 13.360 1.782 -29.472 1.00 98.12 166 LEU A N 1
ATOM 1272 C CA . LEU A 1 166 ? 13.735 2.655 -30.587 1.00 98.12 166 LEU A CA 1
ATOM 1273 C C . LEU A 1 166 ? 15.204 3.083 -30.518 1.00 98.12 166 LEU A C 1
ATOM 1275 O O . LEU A 1 166 ? 15.894 3.060 -31.540 1.00 98.12 166 LEU A O 1
ATOM 1279 N N . ALA A 1 167 ? 15.696 3.442 -29.332 1.00 98.19 167 ALA A N 1
ATOM 1280 C CA . ALA A 1 167 ? 17.081 3.843 -29.121 1.00 98.19 167 ALA A CA 1
ATOM 1281 C C . ALA A 1 167 ? 18.045 2.677 -29.377 1.00 98.19 167 ALA A C 1
ATOM 1283 O O . ALA A 1 167 ? 19.010 2.828 -30.128 1.00 98.19 167 ALA A O 1
ATOM 1284 N N . THR A 1 168 ? 17.757 1.497 -28.820 1.00 98.06 168 THR A N 1
ATOM 1285 C CA . THR A 1 168 ? 18.540 0.279 -29.050 1.00 98.06 168 THR A CA 1
ATOM 1286 C C . THR A 1 168 ? 18.522 -0.113 -30.525 1.00 98.06 168 THR A C 1
ATOM 1288 O O . THR A 1 168 ? 19.582 -0.367 -31.096 1.00 98.06 168 THR A O 1
ATOM 1291 N N . GLY A 1 169 ? 17.353 -0.100 -31.172 1.00 98.00 169 GLY A N 1
ATOM 1292 C CA . GLY A 1 169 ? 17.225 -0.416 -32.595 1.00 98.00 169 GLY A CA 1
ATOM 1293 C C . GLY A 1 169 ? 18.010 0.549 -33.484 1.00 98.00 169 GLY A C 1
ATOM 1294 O O . GLY A 1 169 ? 18.775 0.116 -34.345 1.00 98.00 169 GLY A O 1
ATOM 1295 N N . SER A 1 170 ? 17.894 1.853 -33.228 1.00 98.00 170 SER A N 1
ATOM 1296 C CA . SER A 1 170 ? 18.629 2.884 -33.972 1.00 98.00 170 SER A CA 1
ATOM 1297 C C . SER A 1 170 ? 20.139 2.783 -33.752 1.00 98.00 170 SER A C 1
ATOM 1299 O O . SER A 1 170 ? 20.910 2.925 -34.700 1.00 98.00 170 SER A O 1
ATOM 1301 N N . GLY A 1 171 ? 20.573 2.489 -32.523 1.00 98.00 171 GLY A N 1
ATOM 1302 C CA . GLY A 1 171 ? 21.982 2.286 -32.190 1.00 98.00 171 GLY A CA 1
ATOM 1303 C C . GLY A 1 171 ? 22.584 1.074 -32.902 1.00 98.00 171 GLY A C 1
ATOM 1304 O O . GLY A 1 171 ? 23.639 1.189 -33.526 1.00 98.00 171 GLY A O 1
ATOM 1305 N N . LEU A 1 172 ? 21.886 -0.067 -32.879 1.00 98.12 172 LEU A N 1
ATOM 1306 C CA . LEU A 1 172 ? 22.300 -1.275 -33.602 1.00 98.12 172 LEU A CA 1
ATOM 1307 C C . LEU A 1 172 ? 22.350 -1.037 -35.117 1.00 98.12 172 LEU A C 1
ATOM 1309 O O . LEU A 1 172 ? 23.328 -1.409 -35.766 1.00 98.12 172 LEU A O 1
ATOM 1313 N N . TYR A 1 173 ? 21.345 -0.353 -35.669 1.00 97.88 173 TYR A N 1
ATOM 1314 C CA . TYR A 1 173 ? 21.320 0.029 -37.080 1.00 97.88 173 TYR A CA 1
ATOM 1315 C C . TYR A 1 173 ? 22.498 0.945 -37.451 1.00 97.88 173 TYR A C 1
ATOM 1317 O O . TYR A 1 173 ? 23.171 0.724 -38.461 1.00 97.88 173 TYR A O 1
ATOM 1325 N N . GLY A 1 174 ? 22.790 1.955 -36.628 1.00 98.00 174 GLY A N 1
ATOM 1326 C CA . GLY A 1 174 ? 23.925 2.857 -36.831 1.00 98.00 174 GLY A CA 1
ATOM 1327 C C . GLY A 1 174 ? 25.267 2.122 -36.815 1.00 98.00 174 GLY A C 1
ATOM 1328 O O . GLY A 1 174 ? 26.084 2.310 -37.718 1.00 98.00 174 GLY A O 1
ATOM 1329 N N . LEU A 1 175 ? 25.468 1.225 -35.843 1.00 97.88 175 LEU A N 1
ATOM 1330 C CA . LEU A 1 175 ? 26.674 0.396 -35.740 1.00 97.88 175 LEU A CA 1
ATOM 1331 C C . LEU A 1 175 ? 26.858 -0.508 -36.963 1.00 97.88 175 LEU A C 1
ATOM 1333 O O . LEU A 1 175 ? 27.954 -0.565 -37.519 1.00 97.88 175 LEU A O 1
ATOM 1337 N N . GLN A 1 176 ? 25.794 -1.170 -37.425 1.00 97.81 176 GLN A N 1
ATOM 1338 C CA . GLN A 1 176 ? 25.853 -2.027 -38.609 1.00 97.81 176 GLN A CA 1
ATOM 1339 C C . GLN A 1 176 ? 26.273 -1.242 -39.860 1.00 97.81 176 GLN A C 1
ATOM 1341 O O . GLN A 1 176 ? 27.160 -1.679 -40.595 1.00 97.81 176 GLN A O 1
ATOM 1346 N N . ASN A 1 177 ? 25.681 -0.067 -40.086 1.00 97.06 177 ASN A N 1
ATOM 1347 C CA . ASN A 1 177 ? 26.029 0.780 -41.228 1.00 97.06 177 ASN A CA 1
ATOM 1348 C C . ASN A 1 177 ? 27.464 1.315 -41.146 1.00 97.06 177 ASN A C 1
ATOM 1350 O O . ASN A 1 177 ? 28.158 1.373 -42.160 1.00 97.06 177 ASN A O 1
ATOM 1354 N N . MET A 1 178 ? 27.935 1.658 -39.945 1.00 97.31 178 MET A N 1
ATOM 1355 C CA . MET A 1 178 ? 29.319 2.077 -39.735 1.00 97.31 178 MET A CA 1
ATOM 1356 C C . MET A 1 178 ? 30.307 0.950 -40.066 1.00 97.31 178 MET A C 1
ATOM 1358 O O . MET A 1 178 ? 31.291 1.186 -40.766 1.00 97.31 178 MET A O 1
ATOM 1362 N N . LEU A 1 179 ? 30.043 -0.277 -39.605 1.00 97.12 179 LEU A N 1
ATOM 1363 C CA . LEU A 1 179 ? 30.890 -1.440 -39.895 1.00 97.12 179 LEU A CA 1
ATOM 1364 C C . LEU A 1 179 ? 30.919 -1.766 -41.394 1.00 97.12 179 LEU A C 1
ATOM 1366 O O . LEU A 1 179 ? 31.992 -2.018 -41.944 1.00 97.12 179 LEU A O 1
ATOM 1370 N N . LEU A 1 180 ? 29.766 -1.698 -42.067 1.00 95.50 180 LEU A N 1
ATOM 1371 C CA . LEU A 1 180 ? 29.676 -1.846 -43.523 1.00 95.50 180 LEU A CA 1
ATOM 1372 C C . LEU A 1 180 ? 30.515 -0.784 -44.244 1.00 95.50 180 LEU A C 1
ATOM 1374 O O . LEU A 1 180 ? 31.295 -1.113 -45.137 1.00 95.50 180 LEU A O 1
ATOM 1378 N N . TRP A 1 181 ? 30.408 0.479 -43.827 1.00 96.06 181 TRP A N 1
ATOM 1379 C CA . TRP A 1 181 ? 31.197 1.566 -44.402 1.00 96.06 181 TRP A CA 1
ATOM 1380 C C . TRP A 1 181 ? 32.709 1.362 -44.209 1.00 96.06 181 TRP A C 1
ATOM 1382 O O . TRP A 1 181 ? 33.473 1.519 -45.164 1.00 96.06 181 TRP A O 1
ATOM 1392 N N . LEU A 1 182 ? 33.146 0.958 -43.009 1.00 96.06 182 LEU A N 1
ATOM 1393 C CA . LEU A 1 182 ? 34.555 0.660 -42.722 1.00 96.06 182 LEU A CA 1
ATOM 1394 C C . LEU A 1 182 ? 35.081 -0.499 -43.580 1.00 96.06 182 LEU A C 1
ATOM 1396 O O . LEU A 1 182 ? 36.177 -0.398 -44.131 1.00 96.06 182 LEU A O 1
ATOM 1400 N N . SER A 1 183 ? 34.292 -1.564 -43.744 1.00 93.69 183 SER A N 1
ATOM 1401 C CA . SER A 1 183 ? 34.648 -2.718 -44.580 1.00 93.69 183 SER A CA 1
ATOM 1402 C C . SER A 1 183 ? 34.814 -2.335 -46.055 1.00 93.69 183 SER A C 1
ATOM 1404 O O . SER A 1 183 ? 35.819 -2.687 -46.677 1.00 93.69 183 SER A O 1
ATOM 1406 N N . LEU A 1 184 ? 33.885 -1.542 -46.600 1.00 93.81 184 LEU A N 1
ATOM 1407 C CA . LEU A 1 184 ? 33.971 -1.045 -47.977 1.00 93.81 184 LEU A CA 1
ATOM 1408 C C . LEU A 1 184 ? 35.202 -0.157 -48.193 1.00 93.81 184 LEU A C 1
ATOM 1410 O O . LEU A 1 184 ? 35.858 -0.243 -49.234 1.00 93.81 184 LEU A O 1
ATOM 1414 N N . LYS A 1 185 ? 35.533 0.694 -47.214 1.00 92.94 185 LYS A N 1
ATOM 1415 C CA . LYS A 1 185 ? 36.710 1.564 -47.291 1.00 92.94 185 LYS A CA 1
ATOM 1416 C C . LYS A 1 185 ? 38.012 0.761 -47.249 1.00 92.94 185 LYS A C 1
ATOM 1418 O O . LYS A 1 185 ? 38.890 1.023 -48.068 1.00 92.94 185 LYS A O 1
ATOM 1423 N N . ALA A 1 186 ? 38.110 -0.236 -46.368 1.00 91.19 186 ALA A N 1
ATOM 1424 C CA . ALA A 1 186 ? 39.276 -1.113 -46.276 1.00 91.19 186 ALA A CA 1
ATOM 1425 C C . ALA A 1 186 ? 39.546 -1.858 -47.598 1.00 91.19 186 ALA A C 1
ATOM 1427 O O . ALA A 1 186 ? 40.660 -1.803 -48.116 1.00 91.19 186 ALA A O 1
ATOM 1428 N N . GLY A 1 187 ? 38.513 -2.454 -48.210 1.00 86.31 187 GLY A N 1
ATOM 1429 C CA . GLY A 1 187 ? 38.663 -3.157 -49.492 1.00 86.31 187 GLY A CA 1
ATOM 1430 C C . GLY A 1 187 ? 39.081 -2.246 -50.658 1.00 86.31 187 GLY A C 1
ATOM 1431 O O . GLY A 1 187 ? 39.792 -2.674 -51.567 1.00 86.31 187 GLY A O 1
ATOM 1432 N N . LYS A 1 188 ? 38.689 -0.964 -50.632 1.00 82.38 188 LYS A N 1
ATOM 1433 C CA . LYS A 1 188 ? 39.087 0.015 -51.657 1.00 82.38 188 LYS A CA 1
ATOM 1434 C C . LYS A 1 188 ? 40.568 0.398 -51.563 1.00 82.38 188 LYS A C 1
ATOM 1436 O O . LYS A 1 188 ? 41.199 0.604 -52.599 1.00 82.38 188 LYS A O 1
ATOM 1441 N N . GLU A 1 189 ? 41.122 0.497 -50.355 1.00 73.88 189 GLU A N 1
ATOM 1442 C CA . GLU A 1 189 ? 42.542 0.828 -50.166 1.00 73.88 189 GLU A CA 1
ATOM 1443 C C . GLU A 1 189 ? 43.475 -0.334 -50.538 1.00 73.88 189 GLU A C 1
ATOM 1445 O O . GLU A 1 189 ? 44.529 -0.100 -51.130 1.00 73.88 189 GLU A O 1
ATOM 1450 N N . GLU A 1 190 ? 43.070 -1.585 -50.303 1.00 72.00 190 GLU A N 1
ATOM 1451 C CA . GLU A 1 190 ? 43.817 -2.760 -50.778 1.00 72.00 190 GLU A CA 1
ATOM 1452 C C . GLU A 1 190 ? 43.844 -2.847 -52.312 1.00 72.00 190 GLU A C 1
ATOM 1454 O O . GLU A 1 190 ? 44.904 -3.062 -52.900 1.00 72.00 190 GLU A O 1
ATOM 1459 N N . GLY A 1 191 ? 42.717 -2.580 -52.983 1.00 71.25 191 GLY A N 1
ATOM 1460 C CA . GLY A 1 191 ? 42.644 -2.576 -54.450 1.00 71.25 191 GLY A CA 1
ATOM 1461 C C . GLY A 1 191 ? 43.495 -1.495 -55.134 1.00 71.25 191 GLY A C 1
ATOM 1462 O O . GLY A 1 191 ? 43.880 -1.665 -56.290 1.00 71.25 191 GLY A O 1
ATOM 1463 N N . HIS A 1 192 ? 43.818 -0.399 -54.435 1.00 62.22 192 HIS A N 1
ATOM 1464 C CA . HIS A 1 192 ? 44.684 0.669 -54.950 1.00 62.22 192 HIS A CA 1
ATOM 1465 C C . HIS A 1 192 ? 46.181 0.394 -54.710 1.00 62.22 192 HIS A C 1
ATOM 1467 O O . HIS A 1 192 ? 47.018 0.963 -55.402 1.00 62.22 192 HIS A O 1
ATOM 1473 N N . ARG A 1 193 ? 46.539 -0.474 -53.754 1.00 60.38 193 ARG A N 1
ATOM 1474 C CA . ARG A 1 193 ? 47.942 -0.803 -53.434 1.00 60.38 193 ARG A CA 1
ATOM 1475 C C . ARG A 1 193 ? 48.524 -1.922 -54.318 1.00 60.38 193 ARG A C 1
ATOM 1477 O O . ARG A 1 193 ? 49.733 -2.115 -54.328 1.00 60.38 193 ARG A O 1
ATOM 1484 N N . VAL A 1 194 ? 47.677 -2.660 -55.042 1.00 59.09 194 VAL A N 1
ATOM 1485 C CA . VAL A 1 194 ? 48.063 -3.795 -55.914 1.00 59.09 194 VAL A CA 1
ATOM 1486 C C . VAL A 1 194 ? 48.154 -3.398 -57.406 1.00 59.09 194 VAL A C 1
ATOM 1488 O O . VAL A 1 194 ? 48.519 -4.223 -58.241 1.00 59.09 194 VAL A O 1
ATOM 1491 N N . ARG A 1 195 ? 47.858 -2.139 -57.757 1.00 50.38 195 ARG A N 1
ATOM 1492 C CA . ARG A 1 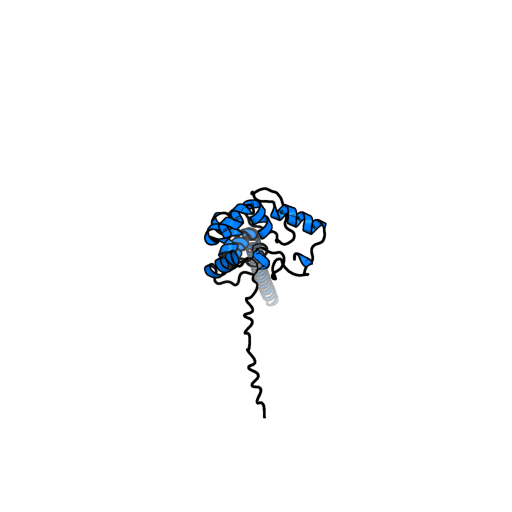195 ? 48.131 -1.551 -59.084 1.00 50.38 195 ARG A CA 1
ATOM 1493 C C . ARG A 1 195 ? 49.314 -0.602 -59.012 1.00 50.38 195 ARG A C 1
ATOM 1495 O O . ARG A 1 195 ? 50.030 -0.527 -60.031 1.00 50.38 195 ARG A O 1
#

pLDDT: mean 84.65, std 15.17, range [38.84, 98.19]

Radius of gyration: 30.85 Å; Cα contacts (8 Å, |Δi|>4): 233; chains: 1; bounding box: 69×58×119 Å

Foldseek 3Di:
DDDDDDDDPDPPDPDDDDDDLCQLQVQLCVQQVDNQACLQWFVDRSAQDDCDFLHPNVDDPVLVVLLVQLVVFQAAQSPGDHRGTDPNNVLLCNQGNPVRVVVCSVPSVCSLVSDDQPDQQCPLPGGVSVCSNNSFRSNDSVGDDVVSSVVSVCVVCVVVVVVVVVVVVVVVVVVVVVVVVVVVVVVVVVVVVVD

Solvent-accessible surface area (backbone atoms only — not comparable to full-atom values): 10885 Å² total; per-residue (Å²): 138,87,85,82,82,83,81,82,79,81,78,80,77,80,80,73,83,87,64,65,78,49,51,53,50,51,45,20,23,69,70,41,72,31,84,45,59,54,41,59,45,19,56,29,61,81,28,54,66,46,67,52,78,34,10,65,67,44,53,52,73,67,45,49,49,36,37,52,52,34,75,62,31,45,52,48,71,64,80,54,58,35,59,39,31,25,71,59,30,30,48,51,41,29,69,47,3,47,53,50,49,60,59,28,56,81,40,42,84,50,45,61,72,72,49,61,77,84,44,42,78,50,66,49,78,60,30,33,42,57,25,48,48,57,29,27,48,54,76,40,66,86,46,54,60,68,70,56,44,50,53,40,50,48,63,75,41,41,66,59,52,50,50,49,51,51,52,52,51,51,49,53,52,52,51,52,53,50,51,52,51,52,51,56,51,53,57,53,55,56,64,62,72,78,108